Protein AF-A0A743P5Q5-F1 (afdb_monomer_lite)

Radius of gyration: 23.43 Å; chains: 1; bounding box: 54×41×76 Å

Structure (mmCIF, N/CA/C/O backbone):
data_AF-A0A743P5Q5-F1
#
_entry.id   AF-A0A743P5Q5-F1
#
loop_
_atom_site.group_PDB
_atom_site.id
_atom_site.type_symbol
_atom_site.label_atom_id
_atom_site.label_alt_id
_atom_site.label_comp_id
_atom_site.label_asym_id
_atom_site.label_entity_id
_atom_site.label_seq_id
_atom_site.pdbx_PDB_ins_code
_atom_site.Cartn_x
_atom_site.Cartn_y
_atom_site.Cartn_z
_atom_site.occupancy
_atom_site.B_iso_or_equiv
_atom_site.auth_seq_id
_atom_site.auth_comp_id
_atom_site.auth_asym_id
_atom_site.auth_atom_id
_atom_site.pdbx_PDB_model_num
ATOM 1 N N . MET A 1 1 ? 10.545 -23.282 -27.596 1.00 30.06 1 MET A N 1
ATOM 2 C CA . MET A 1 1 ? 11.309 -24.050 -26.597 1.00 30.06 1 MET A CA 1
ATOM 3 C C . MET A 1 1 ? 12.221 -23.048 -25.906 1.00 30.06 1 MET A C 1
ATOM 5 O O . MET A 1 1 ? 13.328 -22.838 -26.368 1.00 30.06 1 MET A O 1
ATOM 9 N N . TYR A 1 2 ? 11.691 -22.335 -24.912 1.00 26.62 2 TYR A N 1
ATOM 10 C CA . TYR A 1 2 ? 12.435 -21.399 -24.064 1.00 26.62 2 TYR A CA 1
ATOM 11 C C . TYR A 1 2 ? 11.843 -21.539 -22.660 1.00 26.62 2 TYR A C 1
ATOM 13 O O . TYR A 1 2 ? 10.935 -20.806 -22.283 1.00 26.62 2 TYR A O 1
ATOM 21 N N . ASP A 1 3 ? 12.279 -22.588 -21.963 1.00 26.97 3 ASP A N 1
ATOM 22 C CA . ASP A 1 3 ? 12.148 -22.698 -20.512 1.00 26.97 3 ASP A CA 1
ATOM 23 C C . ASP A 1 3 ? 13.357 -21.976 -19.917 1.00 26.97 3 ASP A C 1
ATOM 25 O O . ASP A 1 3 ? 14.419 -22.570 -19.733 1.00 26.97 3 ASP A O 1
ATOM 29 N N . THR A 1 4 ? 13.213 -20.678 -19.663 1.00 27.97 4 THR A N 1
ATOM 30 C CA . THR A 1 4 ? 14.167 -19.925 -18.847 1.00 27.97 4 THR A CA 1
ATOM 31 C C . THR A 1 4 ? 13.456 -19.579 -17.549 1.00 27.97 4 THR A C 1
ATOM 33 O O . THR A 1 4 ? 12.673 -18.637 -17.461 1.00 27.97 4 THR A O 1
ATOM 36 N N . VAL A 1 5 ? 13.664 -20.432 -16.549 1.00 28.38 5 VAL A N 1
ATOM 37 C CA . VAL A 1 5 ? 13.204 -20.228 -15.177 1.00 28.38 5 VAL A CA 1
ATOM 38 C C . VAL A 1 5 ? 13.973 -19.032 -14.612 1.00 28.38 5 VAL A C 1
ATOM 40 O O . VAL A 1 5 ? 15.178 -19.134 -14.392 1.00 28.38 5 VAL A O 1
ATOM 43 N N . PHE A 1 6 ? 13.293 -17.905 -14.382 1.00 31.67 6 PHE A N 1
ATOM 44 C CA . PHE A 1 6 ? 13.830 -16.798 -13.586 1.00 31.67 6 PHE A CA 1
ATOM 45 C C . PHE A 1 6 ? 14.047 -17.303 -12.152 1.00 31.67 6 PHE A C 1
ATOM 47 O O . PHE A 1 6 ? 13.116 -17.391 -11.354 1.00 31.67 6 PHE A O 1
ATOM 54 N N . GLN A 1 7 ? 15.277 -17.703 -11.829 1.00 25.22 7 GLN A N 1
ATOM 55 C CA . GLN A 1 7 ? 15.662 -18.038 -10.463 1.00 25.22 7 GLN A CA 1
ATOM 56 C C . GLN A 1 7 ? 15.956 -16.745 -9.700 1.00 25.22 7 GLN A C 1
ATOM 58 O O . GLN A 1 7 ? 17.001 -16.127 -9.894 1.00 25.22 7 GLN A O 1
ATOM 63 N N . PHE A 1 8 ? 15.056 -16.353 -8.797 1.00 28.08 8 PHE A N 1
ATOM 64 C CA . PHE A 1 8 ? 15.369 -15.362 -7.770 1.00 28.08 8 PHE A CA 1
ATOM 65 C C . PHE A 1 8 ? 16.460 -15.932 -6.854 1.00 28.08 8 PHE A C 1
ATOM 67 O O . PHE A 1 8 ? 16.225 -16.873 -6.094 1.00 28.08 8 PHE A O 1
ATOM 74 N N . GLN A 1 9 ? 17.674 -15.384 -6.942 1.00 26.19 9 GLN A N 1
ATOM 75 C CA . GLN A 1 9 ? 18.748 -15.687 -6.001 1.00 26.19 9 GLN A CA 1
ATOM 76 C C . GLN A 1 9 ? 18.433 -15.043 -4.648 1.00 26.19 9 GLN A C 1
ATOM 78 O O . GLN A 1 9 ? 18.808 -13.911 -4.365 1.00 26.19 9 GLN A O 1
ATOM 83 N N . THR A 1 10 ? 17.761 -15.784 -3.774 1.00 33.41 10 THR A N 1
ATOM 84 C CA . THR A 1 10 ? 17.781 -15.503 -2.338 1.00 33.41 10 THR A CA 1
ATOM 85 C C . THR A 1 10 ? 19.126 -15.969 -1.784 1.00 33.41 10 THR A C 1
ATOM 87 O O . THR A 1 10 ? 19.373 -17.175 -1.813 1.00 33.41 10 THR A O 1
ATOM 90 N N . SER A 1 11 ? 19.988 -15.062 -1.299 1.00 28.55 11 SER A N 1
ATOM 91 C CA . SER A 1 11 ? 20.813 -15.224 -0.077 1.00 28.55 11 SER A CA 1
ATOM 92 C C . SER A 1 11 ? 22.052 -14.302 -0.038 1.00 28.55 11 SER A C 1
ATOM 94 O O . SER A 1 11 ? 22.808 -14.227 -1.004 1.00 28.55 11 SER A O 1
ATOM 96 N N . ARG A 1 12 ? 22.318 -13.770 1.171 1.00 29.03 12 ARG A N 1
ATOM 97 C CA . ARG A 1 12 ? 23.641 -13.532 1.806 1.00 29.03 12 ARG A CA 1
ATOM 98 C C . ARG A 1 12 ? 24.165 -12.107 1.996 1.00 29.03 12 ARG A C 1
ATOM 100 O O . ARG A 1 12 ? 25.357 -11.927 1.811 1.00 29.03 12 ARG A O 1
ATOM 107 N N . TYR A 1 13 ? 23.413 -11.150 2.526 1.00 27.00 13 TYR A N 1
ATOM 108 C CA . TYR A 1 13 ? 24.069 -10.046 3.250 1.00 27.00 13 TYR A CA 1
ATOM 109 C C . TYR A 1 13 ? 23.233 -9.668 4.477 1.00 27.00 13 TYR A C 1
ATOM 111 O O . TYR A 1 13 ? 22.015 -9.756 4.416 1.00 27.00 13 TYR A O 1
ATOM 119 N N . PHE A 1 14 ? 23.911 -9.310 5.572 1.00 29.62 14 PHE A N 1
ATOM 120 C CA . PHE A 1 14 ? 23.399 -8.966 6.913 1.00 29.62 14 PHE A CA 1
ATOM 121 C C . PHE A 1 14 ? 23.220 -10.119 7.916 1.00 29.62 14 PHE A C 1
ATOM 123 O O . PHE A 1 14 ? 22.125 -10.562 8.240 1.00 29.62 14 PHE A O 1
ATOM 130 N N . VAL A 1 15 ? 24.345 -10.537 8.503 1.00 32.91 15 VAL A N 1
ATOM 131 C CA . VAL A 1 15 ? 24.391 -10.886 9.931 1.00 32.91 15 VAL A CA 1
ATOM 132 C C . VAL A 1 15 ? 25.293 -9.837 10.575 1.00 32.91 15 VAL A C 1
ATOM 134 O O . VAL A 1 15 ? 26.515 -9.958 10.517 1.00 32.91 15 VAL A O 1
ATOM 137 N N . GLU A 1 16 ? 24.708 -8.766 11.112 1.00 36.56 16 GLU A N 1
ATOM 138 C CA . GLU A 1 16 ? 25.419 -7.925 12.077 1.00 36.56 16 GLU A CA 1
ATOM 139 C C . GLU A 1 16 ? 25.526 -8.705 13.396 1.00 36.56 16 GLU A C 1
ATOM 141 O O . GLU A 1 16 ? 24.548 -9.256 13.900 1.00 36.56 16 GLU A O 1
ATOM 146 N N . ASP A 1 17 ? 26.751 -8.817 13.905 1.00 40.72 17 ASP A N 1
ATOM 147 C CA . ASP A 1 17 ? 27.134 -9.662 15.034 1.00 40.72 17 ASP A CA 1
ATOM 148 C C . ASP A 1 17 ? 26.472 -9.159 16.334 1.00 40.72 17 ASP A C 1
ATOM 150 O O . ASP A 1 17 ? 26.741 -8.051 16.807 1.00 40.72 17 ASP A O 1
ATOM 154 N N . GLU A 1 18 ? 25.609 -9.982 16.945 1.00 42.19 18 GLU A N 1
ATOM 155 C CA . GLU A 1 18 ? 24.838 -9.685 18.170 1.00 42.19 18 GLU A CA 1
ATOM 156 C C . GLU A 1 18 ? 25.709 -9.176 19.342 1.00 42.19 18 GLU A C 1
ATOM 158 O O . GLU A 1 18 ? 25.230 -8.519 20.274 1.00 42.19 18 GLU A O 1
ATOM 163 N N . ARG A 1 19 ? 27.020 -9.435 19.285 1.00 44.72 19 ARG A N 1
ATOM 164 C CA . ARG A 1 19 ? 28.024 -8.965 20.247 1.00 44.72 19 ARG A CA 1
ATOM 165 C C . ARG A 1 19 ? 28.209 -7.447 20.240 1.00 44.72 19 ARG A C 1
ATOM 167 O O . ARG A 1 19 ? 28.509 -6.871 21.289 1.00 44.72 19 ARG A O 1
ATOM 174 N N . GLU A 1 20 ? 28.005 -6.784 19.105 1.00 42.62 20 GLU A N 1
ATOM 175 C CA . GLU A 1 20 ? 28.195 -5.335 18.987 1.00 42.62 20 GLU A CA 1
ATOM 176 C C . GLU A 1 20 ? 27.023 -4.546 19.600 1.00 42.62 20 GLU A C 1
ATOM 178 O O . GLU A 1 20 ? 27.220 -3.517 20.256 1.00 42.62 20 GLU A O 1
ATOM 183 N N . ILE A 1 21 ? 25.806 -5.094 19.508 1.00 51.25 21 ILE A N 1
ATOM 184 C CA . ILE A 1 21 ? 24.589 -4.542 20.127 1.00 51.25 21 ILE A CA 1
ATOM 185 C C . ILE A 1 21 ? 24.666 -4.632 21.660 1.00 51.25 21 ILE A C 1
ATOM 187 O O . ILE A 1 21 ? 24.287 -3.693 22.369 1.00 51.25 21 ILE A O 1
ATOM 191 N N . ALA A 1 22 ? 25.194 -5.740 22.190 1.00 46.88 22 ALA A N 1
ATOM 192 C CA . ALA A 1 22 ? 25.350 -5.938 23.631 1.00 46.88 22 ALA A CA 1
ATOM 193 C C . ALA A 1 22 ? 26.335 -4.935 24.260 1.00 46.88 22 ALA A C 1
ATOM 195 O O . ALA A 1 22 ? 26.102 -4.446 25.368 1.00 46.88 22 ALA A O 1
ATOM 196 N N . ARG A 1 23 ? 27.401 -4.570 23.537 1.00 51.28 23 ARG A N 1
ATOM 197 C CA . ARG A 1 23 ? 28.421 -3.629 24.019 1.00 51.28 23 ARG A CA 1
ATOM 198 C C . ARG A 1 23 ? 27.885 -2.198 24.142 1.00 51.28 23 ARG A C 1
ATOM 200 O O . ARG A 1 23 ? 28.087 -1.566 25.177 1.00 51.28 23 ARG A O 1
ATOM 207 N N . LYS A 1 24 ? 27.114 -1.728 23.152 1.00 51.28 24 LYS A N 1
ATOM 208 C CA . LYS A 1 24 ? 26.482 -0.391 23.168 1.00 51.28 24 LYS A CA 1
ATOM 209 C C . LYS A 1 24 ? 25.443 -0.240 24.288 1.00 51.28 24 LYS A C 1
ATOM 211 O O . LYS A 1 24 ? 25.311 0.835 24.868 1.00 51.28 24 LYS A O 1
ATOM 216 N N . LYS A 1 25 ? 24.738 -1.322 24.650 1.00 49.72 25 LYS A N 1
ATOM 217 C CA . LYS A 1 25 ? 23.809 -1.327 25.798 1.00 49.72 25 LYS A CA 1
ATOM 218 C C . LYS A 1 25 ? 24.519 -1.248 27.152 1.00 49.72 25 LYS A C 1
ATOM 220 O O . LYS A 1 25 ? 23.970 -0.654 28.076 1.00 49.72 25 LYS A O 1
ATOM 225 N N . PHE A 1 26 ? 25.716 -1.822 27.276 1.00 45.62 26 PHE A N 1
ATOM 226 C CA . PHE A 1 26 ? 26.463 -1.823 28.538 1.00 45.62 26 PHE A CA 1
ATOM 227 C C . PHE A 1 26 ? 27.065 -0.447 28.865 1.00 45.62 26 PHE A C 1
ATOM 229 O O . PHE A 1 26 ? 27.056 -0.035 30.022 1.00 45.62 26 PHE A O 1
ATOM 236 N N . GLU A 1 27 ? 27.512 0.299 27.851 1.00 46.78 27 GLU A N 1
ATOM 237 C CA . GLU A 1 27 ? 28.044 1.663 28.017 1.00 46.78 27 GLU A CA 1
ATOM 238 C C . GLU A 1 27 ? 26.955 2.687 28.391 1.00 46.78 27 GLU A C 1
ATOM 240 O O . GLU A 1 27 ? 27.214 3.617 29.152 1.00 46.78 27 GLU A O 1
ATOM 245 N N . ALA A 1 28 ? 25.710 2.488 27.944 1.00 49.34 28 ALA A N 1
ATOM 246 C CA . ALA A 1 28 ? 24.587 3.357 28.308 1.00 49.34 28 ALA A CA 1
ATOM 247 C C . ALA A 1 28 ? 24.133 3.189 29.774 1.00 49.34 28 ALA A C 1
ATOM 249 O O . ALA A 1 28 ? 23.543 4.103 30.352 1.00 49.34 28 ALA A O 1
ATOM 250 N N . ALA A 1 29 ? 24.409 2.036 30.392 1.00 46.69 29 ALA A N 1
ATOM 251 C CA . ALA A 1 29 ? 23.965 1.727 31.749 1.00 46.69 29 ALA A CA 1
ATOM 252 C C . ALA A 1 29 ? 24.863 2.325 32.852 1.00 46.69 29 ALA A C 1
ATOM 254 O O . ALA A 1 29 ? 24.439 2.389 34.005 1.00 46.69 29 ALA A O 1
ATOM 255 N N . SER A 1 30 ? 26.081 2.788 32.539 1.00 43.38 30 SER A N 1
ATOM 256 C CA . SER A 1 30 ? 27.058 3.204 33.559 1.00 43.38 30 SER A CA 1
ATOM 257 C C . SER A 1 30 ? 26.966 4.672 34.008 1.00 43.38 30 SER A C 1
ATOM 259 O O . SER A 1 30 ? 27.799 5.100 34.803 1.00 43.38 30 SER A O 1
ATOM 261 N N . VAL A 1 31 ? 26.003 5.465 33.512 1.00 51.34 31 VAL A N 1
ATOM 262 C CA . VAL A 1 31 ? 26.006 6.943 33.677 1.00 51.34 31 VAL A CA 1
ATOM 263 C C . VAL A 1 31 ? 24.821 7.499 34.504 1.00 51.34 31 VAL A C 1
ATOM 265 O O . VAL A 1 31 ? 24.715 8.702 34.714 1.00 51.34 31 VAL A O 1
ATOM 268 N N . GLY A 1 32 ? 23.941 6.667 35.067 1.00 38.19 32 GLY A N 1
ATOM 269 C CA . GLY A 1 32 ? 22.757 7.148 35.804 1.00 38.19 32 GLY A CA 1
ATOM 270 C C . GLY A 1 32 ? 22.887 7.148 37.334 1.00 38.19 32 GLY A C 1
ATOM 271 O O . GLY A 1 32 ? 22.579 6.142 37.964 1.00 38.19 32 GLY A O 1
ATOM 272 N N . SER A 1 33 ? 23.277 8.273 37.941 1.00 40.25 33 SER A N 1
ATOM 273 C CA . SER A 1 33 ? 23.168 8.529 39.394 1.00 40.25 33 SER A CA 1
ATOM 274 C C . SER A 1 33 ? 21.699 8.711 39.826 1.00 40.25 33 SER A C 1
ATOM 276 O O . SER A 1 33 ? 20.944 9.412 39.153 1.00 40.25 33 SER A O 1
ATOM 278 N N . ALA A 1 34 ? 21.289 8.095 40.941 1.00 41.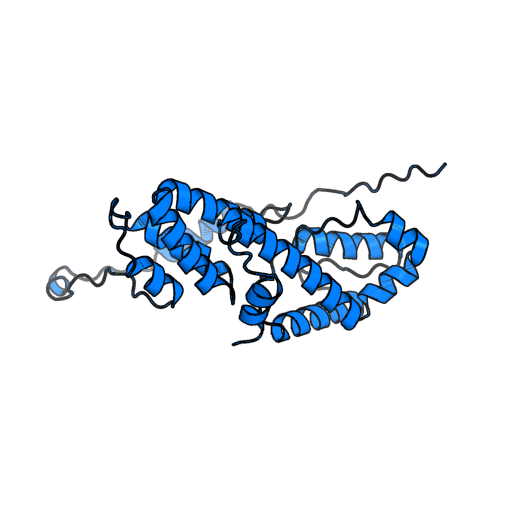72 34 ALA A N 1
ATOM 279 C CA . ALA A 1 34 ? 19.909 8.096 41.447 1.00 41.72 34 ALA A CA 1
ATOM 280 C C . ALA A 1 34 ? 19.587 9.325 42.334 1.00 41.72 34 ALA A C 1
ATOM 282 O O . ALA A 1 34 ? 20.379 9.635 43.228 1.00 41.72 34 ALA A O 1
ATOM 283 N N . PRO A 1 35 ? 18.423 9.993 42.178 1.00 35.28 35 PRO A N 1
ATOM 284 C CA . PRO A 1 35 ? 17.971 11.024 43.109 1.00 35.28 35 PRO A CA 1
ATOM 285 C C . PRO A 1 35 ? 17.157 10.446 44.285 1.00 35.28 35 PRO A C 1
ATOM 287 O O . PRO A 1 35 ? 16.634 9.333 44.237 1.00 35.28 35 PRO A O 1
ATOM 290 N N . SER A 1 36 ? 17.106 11.215 45.377 1.00 33.66 36 SER A N 1
ATOM 291 C CA . SER A 1 36 ? 16.668 10.788 46.712 1.00 33.66 36 SER A CA 1
ATOM 292 C C . SER A 1 36 ? 15.144 10.752 46.925 1.00 33.66 36 SER A C 1
ATOM 294 O O . SER A 1 36 ? 14.374 11.455 46.280 1.00 33.66 36 SER A O 1
ATOM 296 N N . VAL A 1 37 ? 14.736 9.972 47.929 1.00 42.59 37 VAL A N 1
ATOM 297 C CA . VAL A 1 37 ? 13.366 9.566 48.309 1.00 42.59 37 VAL A CA 1
ATOM 298 C C . VAL A 1 37 ? 12.424 10.728 48.710 1.00 42.59 37 VAL A C 1
ATOM 300 O O . VAL A 1 37 ? 11.227 10.516 48.887 1.00 42.59 37 VAL A O 1
ATOM 303 N N . ALA A 1 38 ? 12.913 11.967 48.819 1.00 36.84 38 ALA A N 1
ATOM 304 C CA . ALA A 1 38 ? 12.120 13.120 49.265 1.00 36.84 38 ALA A CA 1
ATOM 305 C C . ALA A 1 38 ? 11.359 13.866 48.143 1.00 36.84 38 ALA A C 1
ATOM 307 O O . ALA A 1 38 ? 10.420 14.600 48.447 1.00 36.84 38 ALA A O 1
ATOM 308 N N . ASP A 1 39 ? 11.684 13.632 46.866 1.00 36.88 39 ASP A N 1
ATOM 309 C CA . ASP A 1 39 ? 10.990 14.253 45.717 1.00 36.88 39 ASP A CA 1
ATOM 310 C C . ASP A 1 39 ? 9.731 13.478 45.267 1.00 36.88 39 ASP A C 1
ATOM 312 O O . ASP A 1 39 ? 8.978 13.912 44.396 1.00 36.88 39 ASP A O 1
ATOM 316 N N . VAL A 1 40 ? 9.447 12.340 45.909 1.00 41.78 40 VAL A N 1
ATOM 317 C CA . VAL A 1 40 ? 8.404 11.370 45.519 1.00 41.78 40 VAL A CA 1
ATOM 318 C C . VAL A 1 40 ? 6.978 11.822 45.897 1.00 41.78 40 VAL A C 1
ATOM 320 O O . VAL A 1 40 ? 5.994 11.219 45.479 1.00 41.78 40 VAL A O 1
ATOM 323 N N . ALA A 1 41 ? 6.815 12.904 46.663 1.00 35.88 41 ALA A N 1
ATOM 324 C CA . ALA A 1 41 ? 5.521 13.255 47.262 1.00 35.88 41 ALA A CA 1
ATOM 325 C C . ALA A 1 41 ? 4.667 14.277 46.4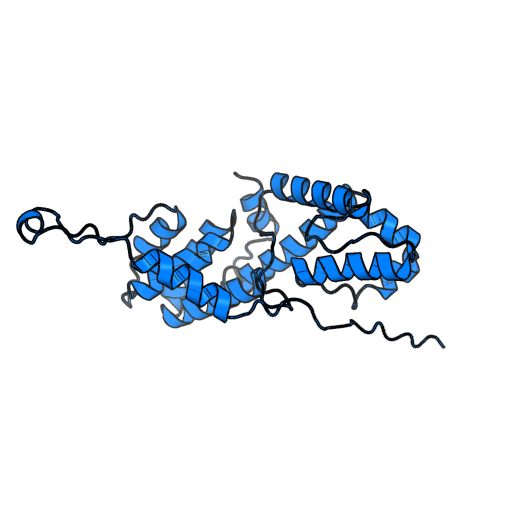79 1.00 35.88 41 ALA A C 1
ATOM 327 O O . ALA A 1 41 ? 3.616 14.687 46.979 1.00 35.88 41 ALA A O 1
ATOM 328 N N . ARG A 1 42 ? 5.066 14.719 45.274 1.00 38.12 42 ARG A N 1
ATOM 329 C CA . ARG A 1 42 ? 4.298 15.742 44.528 1.00 38.12 42 ARG A CA 1
ATOM 330 C C . ARG A 1 42 ? 4.132 15.549 43.024 1.00 38.12 42 ARG A C 1
ATOM 332 O O . ARG A 1 42 ? 3.689 16.477 42.348 1.00 38.12 42 ARG A O 1
ATOM 339 N N . GLU A 1 43 ? 4.346 14.345 42.515 1.00 32.56 43 GLU A N 1
ATOM 340 C CA . GLU A 1 43 ? 3.894 13.986 41.173 1.00 32.56 43 GLU A CA 1
ATOM 341 C C . GLU A 1 43 ? 2.732 13.001 41.265 1.00 32.56 43 GLU A C 1
ATOM 343 O O . GLU A 1 43 ? 2.888 11.808 41.503 1.00 32.56 43 GLU A O 1
ATOM 348 N N . VAL A 1 44 ? 1.524 13.534 41.072 1.00 34.22 44 VAL A N 1
ATOM 349 C CA . VAL A 1 44 ? 0.389 12.750 40.575 1.00 34.22 44 VAL A CA 1
ATOM 350 C C . VAL A 1 44 ? 0.914 11.891 39.416 1.00 34.22 44 VAL A C 1
ATOM 352 O O . VAL A 1 44 ? 1.515 12.480 38.512 1.00 34.22 44 VAL A O 1
ATOM 355 N N . PRO A 1 45 ? 0.724 10.556 39.406 1.00 30.06 45 PRO A N 1
ATOM 356 C CA . PRO A 1 45 ? 1.282 9.707 38.362 1.00 30.06 45 PRO A CA 1
ATOM 357 C C . PRO A 1 45 ? 0.814 10.213 36.998 1.00 30.06 45 PRO A C 1
ATOM 359 O O . PRO A 1 45 ? -0.365 10.125 36.655 1.00 30.06 45 PRO A O 1
ATOM 362 N N . ARG A 1 46 ? 1.735 10.776 36.213 1.00 34.84 46 ARG A N 1
ATOM 363 C CA . ARG A 1 46 ? 1.508 11.153 34.812 1.00 34.84 46 ARG A CA 1
ATOM 364 C C . ARG A 1 46 ? 1.637 9.935 33.890 1.00 34.84 46 ARG A C 1
ATOM 366 O O . ARG A 1 46 ? 1.995 10.089 32.730 1.00 34.84 46 ARG A O 1
ATOM 373 N N . ASP A 1 47 ? 1.278 8.750 34.373 1.00 34.97 47 ASP A N 1
ATOM 374 C CA . ASP A 1 47 ? 1.214 7.514 33.587 1.00 34.97 47 ASP A CA 1
ATOM 375 C C . ASP A 1 47 ? -0.167 7.336 32.946 1.00 34.97 47 ASP A C 1
ATOM 377 O O . ASP A 1 47 ? -0.783 6.272 32.978 1.00 34.97 47 ASP A O 1
ATOM 381 N N . VAL A 1 48 ? -0.672 8.404 32.332 1.00 35.09 48 VAL A N 1
ATOM 382 C CA . VAL A 1 48 ? -1.654 8.262 31.258 1.00 35.09 48 VAL A CA 1
ATOM 383 C C . VAL A 1 48 ? -0.926 8.704 29.997 1.00 35.09 48 VAL A C 1
ATOM 385 O O . VAL A 1 48 ? -0.502 9.865 29.944 1.00 35.09 48 VAL A O 1
ATOM 388 N N . PRO A 1 49 ? -0.741 7.825 28.991 1.00 38.41 49 PRO A N 1
ATOM 389 C CA . PRO A 1 49 ? -0.158 8.234 27.725 1.00 38.41 49 PRO A CA 1
ATOM 390 C C . PRO A 1 49 ? -0.971 9.411 27.217 1.00 38.41 49 PRO A C 1
ATOM 392 O O . PRO A 1 49 ? -2.190 9.325 27.066 1.00 38.41 49 PRO A O 1
ATOM 395 N N . ARG A 1 50 ? -0.315 10.546 27.010 1.00 41.56 50 ARG A N 1
ATOM 396 C CA . ARG A 1 50 ? -0.969 11.688 26.391 1.00 41.56 50 ARG A CA 1
ATOM 397 C C . ARG A 1 50 ? -1.372 11.251 24.976 1.00 41.56 50 ARG A C 1
ATOM 399 O O . ARG A 1 50 ? -0.516 11.003 24.135 1.00 41.56 50 ARG A O 1
ATOM 406 N N . PHE A 1 51 ? -2.674 11.084 24.757 1.00 47.88 51 PHE A N 1
ATOM 407 C CA . PHE A 1 51 ? -3.283 10.671 23.491 1.00 47.88 51 PHE A CA 1
ATOM 408 C C . PHE A 1 51 ? -3.081 11.766 22.438 1.00 47.88 51 PHE A C 1
ATOM 410 O O . PHE A 1 51 ? -3.896 12.682 22.327 1.00 47.88 51 PHE A O 1
ATOM 417 N N . PHE A 1 52 ? -1.958 11.733 21.722 1.00 52.16 52 PHE A N 1
ATOM 418 C CA . PHE A 1 52 ? -1.568 12.828 20.833 1.00 52.16 52 PHE A CA 1
ATOM 419 C C . PHE A 1 52 ? -2.031 12.651 19.383 1.00 52.16 52 PHE A C 1
ATOM 421 O O . PHE A 1 52 ? -2.096 13.645 18.660 1.00 52.16 52 PHE A O 1
ATOM 428 N N . SER A 1 53 ? -2.415 11.445 18.946 1.00 71.69 53 SER A N 1
ATOM 429 C CA . SER A 1 53 ? -2.962 11.249 17.599 1.00 71.69 53 SER A CA 1
ATOM 430 C C . SER A 1 53 ? -4.499 11.300 17.577 1.00 71.69 53 SER A C 1
ATOM 432 O O . SER A 1 53 ? -5.188 10.931 18.532 1.00 71.69 53 SER A O 1
ATOM 434 N N . THR A 1 54 ? -5.071 11.742 16.450 1.00 82.25 54 THR A N 1
ATOM 435 C CA . THR A 1 54 ? -6.533 11.689 16.227 1.00 82.25 54 THR A CA 1
ATOM 436 C C . THR A 1 54 ? -7.057 10.251 16.347 1.00 82.25 54 THR A C 1
ATOM 438 O O . THR A 1 54 ? -8.162 10.033 16.842 1.00 82.25 54 THR A O 1
ATOM 441 N N . VAL A 1 55 ? -6.243 9.274 15.941 1.00 84.12 55 VAL A N 1
ATOM 442 C CA . VAL A 1 55 ? -6.521 7.835 16.025 1.00 84.12 55 VAL A CA 1
ATOM 443 C C . VAL A 1 55 ? -6.621 7.370 17.473 1.00 84.12 55 VAL A C 1
ATOM 445 O O . VAL A 1 55 ? -7.618 6.742 17.833 1.00 84.12 55 VAL A O 1
ATOM 448 N N . ASP A 1 56 ? -5.645 7.736 18.313 1.00 83.62 56 ASP A N 1
ATOM 449 C CA . ASP A 1 56 ? -5.683 7.451 19.750 1.00 83.62 56 ASP A CA 1
ATOM 450 C C . ASP A 1 56 ? -6.980 7.992 20.343 1.00 83.62 56 ASP A C 1
ATOM 452 O O . ASP A 1 56 ? -7.729 7.263 20.986 1.00 83.62 56 ASP A O 1
ATOM 456 N N . ARG A 1 57 ? -7.309 9.258 20.062 1.00 84.38 57 ARG A N 1
ATOM 457 C CA . ARG A 1 57 ? -8.533 9.876 20.579 1.00 84.38 57 ARG A CA 1
ATOM 458 C C . ARG A 1 57 ? -9.785 9.094 20.178 1.00 84.38 57 ARG A C 1
ATOM 460 O O . ARG A 1 57 ? -10.621 8.850 21.043 1.00 84.38 57 ARG A O 1
ATOM 467 N N . ILE A 1 58 ? -9.920 8.685 18.915 1.00 86.50 58 ILE A N 1
ATOM 468 C CA . ILE A 1 58 ? -11.051 7.864 18.440 1.00 86.50 58 ILE A CA 1
ATOM 469 C C . ILE A 1 58 ? -11.151 6.545 19.223 1.00 86.50 58 ILE A C 1
ATOM 471 O O . ILE A 1 58 ? -12.231 6.202 19.698 1.00 86.50 58 ILE A O 1
ATOM 475 N N . ILE A 1 59 ? -10.045 5.817 19.388 1.00 86.06 59 ILE A N 1
ATOM 476 C CA . ILE A 1 59 ? -10.043 4.486 20.022 1.00 86.06 59 ILE A CA 1
ATOM 477 C C . ILE A 1 59 ? -10.227 4.576 21.542 1.00 86.06 59 ILE A C 1
ATOM 479 O O . ILE A 1 59 ? -10.919 3.751 22.138 1.00 86.06 59 ILE A O 1
ATOM 483 N N . TYR A 1 60 ? -9.641 5.583 22.189 1.00 83.31 60 TYR A N 1
ATOM 484 C CA . TYR A 1 60 ? -9.714 5.748 23.640 1.00 83.31 60 TYR A CA 1
ATOM 485 C C . TYR A 1 60 ? -11.037 6.345 24.117 1.00 83.31 60 TYR A C 1
ATOM 487 O O . TYR A 1 60 ? -11.500 5.981 25.197 1.00 83.31 60 TYR A O 1
ATOM 495 N N . THR A 1 61 ? -11.671 7.212 23.321 1.00 83.56 61 THR A N 1
ATOM 496 C CA . THR A 1 61 ? -13.028 7.714 23.618 1.00 83.56 61 THR A CA 1
ATOM 497 C C . THR A 1 61 ? -14.119 6.705 23.278 1.00 83.56 61 THR A C 1
ATOM 499 O O . THR A 1 61 ? -15.268 6.875 23.682 1.00 83.56 61 THR A O 1
ATOM 502 N N . PHE A 1 62 ? -13.778 5.641 22.553 1.00 81.81 62 PHE A N 1
ATOM 503 C CA . PHE A 1 62 ? -14.723 4.599 22.226 1.00 81.81 62 PHE A CA 1
ATOM 504 C C . PHE A 1 62 ? -15.021 3.718 23.451 1.00 81.81 62 PHE A C 1
ATOM 506 O O . PHE A 1 62 ? -14.185 2.939 23.929 1.00 81.81 62 PHE A O 1
ATOM 513 N N . GLU A 1 63 ? -16.256 3.823 23.939 1.00 71.06 63 GLU A N 1
ATOM 514 C CA . GLU A 1 63 ? -16.803 2.969 24.989 1.00 71.06 63 GLU A CA 1
ATOM 515 C C . GLU A 1 63 ? -17.648 1.839 24.376 1.00 71.06 63 GLU A C 1
ATOM 517 O O . GLU A 1 63 ? -18.763 2.070 23.899 1.00 71.06 63 GLU A O 1
ATOM 522 N N . PRO A 1 64 ? -17.138 0.595 24.346 1.00 66.69 64 PRO A N 1
ATOM 523 C CA . PRO A 1 64 ? -17.922 -0.548 23.896 1.00 66.69 64 PRO A CA 1
ATOM 524 C C . PRO A 1 64 ? -19.036 -0.879 24.898 1.00 66.69 64 PRO A C 1
ATOM 526 O O . PRO A 1 64 ? -18.771 -1.198 26.054 1.00 66.69 64 PRO A O 1
ATOM 529 N N . GLU A 1 65 ? -20.282 -0.906 24.419 1.00 61.84 65 GLU A N 1
ATOM 530 C CA . GLU A 1 65 ? -21.499 -1.164 25.213 1.00 61.84 65 GLU A CA 1
ATOM 531 C C . GLU A 1 65 ? -21.488 -2.500 25.983 1.00 61.84 65 GLU A C 1
ATOM 533 O O . GLU A 1 65 ? -22.253 -2.665 26.930 1.00 61.84 65 GLU A O 1
ATOM 538 N N . ARG A 1 66 ? -20.666 -3.483 25.576 1.00 54.19 66 ARG A N 1
ATOM 539 C CA . ARG A 1 66 ? -20.764 -4.868 26.080 1.00 54.19 66 ARG A CA 1
ATOM 540 C C . ARG A 1 66 ? -19.471 -5.510 26.600 1.00 54.19 66 ARG A C 1
ATOM 542 O O . ARG A 1 66 ? -19.576 -6.528 27.278 1.00 54.19 66 ARG A O 1
ATOM 549 N N . LYS A 1 67 ? -18.269 -4.976 26.330 1.00 59.16 67 LYS A N 1
ATOM 550 C CA . LYS A 1 67 ? -16.988 -5.551 26.815 1.00 59.16 67 LYS A CA 1
ATOM 551 C C . LYS A 1 67 ? -15.903 -4.489 26.956 1.00 59.16 67 LYS A C 1
ATOM 553 O O . LYS A 1 67 ? -15.523 -3.892 25.958 1.00 59.16 67 LYS A O 1
ATOM 558 N N . LYS A 1 68 ? -15.373 -4.287 28.168 1.00 63.28 68 LYS A N 1
ATOM 559 C CA . LYS A 1 68 ? -14.283 -3.331 28.417 1.00 63.28 68 LYS A CA 1
ATOM 560 C C . LYS A 1 68 ? -13.001 -3.782 27.713 1.00 63.28 68 LYS A C 1
ATOM 562 O O . LYS A 1 68 ? -12.564 -4.912 27.892 1.00 63.28 68 LYS A O 1
ATOM 567 N N . PHE A 1 69 ? -12.419 -2.871 26.944 1.00 70.00 69 PHE A N 1
ATOM 568 C CA . PHE A 1 69 ? -11.079 -2.994 26.379 1.00 70.00 69 PHE A CA 1
ATOM 569 C C . PHE A 1 69 ? -10.034 -2.996 27.492 1.00 70.00 69 PHE A C 1
ATOM 571 O O . PHE A 1 69 ? -10.116 -2.166 28.403 1.00 70.00 69 PHE A O 1
ATOM 578 N N . THR A 1 70 ? -9.019 -3.848 27.393 1.00 81.31 70 THR A N 1
ATOM 579 C CA . THR A 1 70 ? -7.807 -3.650 28.190 1.00 81.31 70 THR A CA 1
ATOM 580 C C . THR A 1 70 ? -7.016 -2.463 27.640 1.00 81.31 70 THR A C 1
ATOM 582 O O . THR A 1 70 ? -7.098 -2.113 26.461 1.00 81.31 70 THR A O 1
ATOM 585 N N . PHE A 1 71 ? -6.219 -1.826 28.495 1.00 80.19 71 PHE A N 1
ATOM 586 C CA . PHE A 1 71 ? -5.331 -0.745 28.072 1.00 80.19 71 PHE A CA 1
ATOM 587 C C . PHE A 1 71 ? -4.339 -1.202 26.985 1.00 80.19 71 PHE A C 1
ATOM 589 O O . PHE A 1 71 ? -4.116 -0.488 26.012 1.00 80.19 71 PHE A O 1
ATOM 596 N N . GLN A 1 72 ? -3.798 -2.419 27.109 1.00 83.81 72 GLN A N 1
ATOM 597 C CA . GLN A 1 72 ? -2.842 -2.980 26.150 1.00 83.81 72 GLN A CA 1
ATOM 598 C C . GLN A 1 72 ? -3.453 -3.167 24.759 1.00 83.81 72 GLN A C 1
ATOM 600 O O . GLN A 1 72 ? -2.840 -2.772 23.769 1.00 83.81 72 GLN A O 1
ATOM 605 N N . GLU A 1 73 ? -4.676 -3.700 24.677 1.00 85.62 73 GLU A N 1
ATOM 606 C CA . GLU A 1 73 ? -5.383 -3.816 23.399 1.00 85.62 73 GLU A CA 1
ATOM 607 C C . GLU A 1 73 ? -5.593 -2.429 22.766 1.00 85.62 73 GLU A C 1
ATOM 609 O O . GLU A 1 73 ? -5.426 -2.292 21.555 1.00 85.62 73 GLU A O 1
ATOM 614 N N . ARG A 1 74 ? -5.931 -1.386 23.554 1.00 85.25 74 ARG A N 1
ATOM 615 C CA . ARG A 1 74 ? -6.170 -0.024 23.021 1.00 85.25 74 ARG A CA 1
ATOM 616 C C . ARG A 1 74 ? -4.899 0.558 22.430 1.00 85.25 74 ARG A C 1
ATOM 618 O O . ARG A 1 74 ? -4.922 1.040 21.302 1.00 85.25 74 ARG A O 1
ATOM 625 N N . SER A 1 75 ? -3.803 0.482 23.181 1.00 85.25 75 SER A N 1
ATOM 626 C CA . SER A 1 75 ? -2.492 0.958 22.739 1.00 85.25 75 SER A CA 1
ATOM 627 C C . SER A 1 75 ? -2.041 0.253 21.466 1.00 85.25 75 SER A C 1
ATOM 629 O O . SER A 1 75 ? -1.609 0.908 20.521 1.00 85.25 75 SER A O 1
ATOM 631 N N . ARG A 1 76 ? -2.198 -1.076 21.401 1.00 88.38 76 ARG A N 1
ATOM 632 C CA . ARG A 1 76 ? -1.834 -1.848 20.209 1.00 88.38 76 ARG A CA 1
ATOM 633 C C . ARG A 1 76 ? -2.693 -1.471 19.006 1.00 88.38 76 ARG A C 1
ATOM 635 O O . ARG A 1 76 ? -2.161 -1.250 17.925 1.00 88.38 76 ARG A O 1
ATOM 642 N N . ALA A 1 77 ? -4.003 -1.344 19.194 1.00 89.56 77 ALA A N 1
ATOM 643 C CA . ALA A 1 77 ? -4.903 -0.946 18.121 1.00 89.56 77 ALA A CA 1
ATOM 644 C C . ALA A 1 77 ? -4.587 0.451 17.578 1.00 89.56 77 ALA A C 1
ATOM 646 O O . ALA A 1 77 ? -4.581 0.656 16.367 1.00 89.56 77 ALA A O 1
ATOM 647 N N . ALA A 1 78 ? -4.300 1.405 18.462 1.00 88.56 78 ALA A N 1
ATOM 648 C CA . ALA A 1 78 ? -3.986 2.760 18.045 1.00 88.56 78 ALA A CA 1
ATOM 649 C C . ALA A 1 78 ? -2.644 2.854 17.315 1.00 88.56 78 ALA A C 1
ATOM 651 O O . ALA A 1 78 ? -2.557 3.567 16.315 1.00 88.56 78 ALA A O 1
ATOM 652 N N . LEU A 1 79 ? -1.644 2.071 17.736 1.00 88.38 79 LEU A N 1
ATOM 653 C CA . LEU A 1 79 ? -0.379 1.938 17.018 1.00 88.38 79 LEU A CA 1
ATOM 654 C C . LEU A 1 79 ? -0.607 1.432 15.586 1.00 88.38 79 LEU A C 1
ATOM 656 O O . LEU A 1 79 ? -0.225 2.105 14.634 1.00 88.38 79 LEU A O 1
ATOM 660 N N . LEU A 1 80 ? -1.290 0.292 15.434 1.00 89.75 80 LEU A N 1
ATOM 661 C CA . LEU A 1 80 ? -1.531 -0.328 14.126 1.00 89.75 80 LEU A CA 1
ATOM 662 C C . LEU A 1 80 ? -2.376 0.565 13.210 1.00 89.75 80 LEU A C 1
ATOM 664 O O . LEU A 1 80 ? -2.051 0.739 12.039 1.00 89.75 80 LEU A O 1
ATOM 668 N N . ALA A 1 81 ? -3.452 1.159 13.735 1.00 88.31 81 ALA A N 1
ATOM 669 C CA . ALA A 1 81 ? -4.328 2.027 12.954 1.00 88.31 81 ALA A CA 1
ATOM 670 C C . ALA A 1 81 ? -3.619 3.316 12.506 1.00 88.31 81 ALA A C 1
ATOM 672 O O . ALA A 1 81 ? -3.865 3.795 11.399 1.00 88.31 81 ALA A O 1
ATOM 673 N N . SER A 1 82 ? -2.712 3.861 13.323 1.00 87.69 82 SER A N 1
ATOM 674 C CA . SER A 1 82 ? -1.955 5.075 12.982 1.00 87.69 82 SER A CA 1
ATOM 675 C C . SER A 1 82 ? -0.980 4.864 11.825 1.00 87.69 82 SER A C 1
ATOM 677 O O . SER A 1 82 ? -0.709 5.801 11.078 1.00 87.69 82 SER A O 1
ATOM 679 N N . SER A 1 83 ? -0.502 3.636 11.618 1.00 86.06 83 SER A N 1
ATOM 680 C CA . SER A 1 83 ? 0.415 3.311 10.525 1.00 86.06 83 SER A CA 1
ATOM 681 C C . SER A 1 83 ? -0.209 3.425 9.138 1.00 86.06 83 SER A C 1
ATOM 683 O O . SER A 1 83 ? 0.522 3.523 8.164 1.00 86.06 83 SER A O 1
ATOM 685 N N . PHE A 1 84 ? -1.535 3.494 9.010 1.00 84.50 84 PHE A N 1
ATOM 686 C CA . PHE A 1 84 ? -2.220 3.655 7.721 1.00 84.50 84 PHE A CA 1
ATOM 687 C C . PHE A 1 84 ? -2.223 5.097 7.186 1.00 84.50 84 PHE A C 1
ATOM 689 O O . PHE A 1 84 ? -3.067 5.434 6.364 1.00 84.50 84 PHE A O 1
ATOM 696 N N . GLY A 1 85 ? -1.322 5.969 7.650 1.00 84.56 85 GLY A N 1
ATOM 697 C CA . GLY A 1 85 ? -1.125 7.304 7.076 1.00 84.56 85 GLY A CA 1
ATOM 698 C C . GLY A 1 85 ? -2.425 8.111 6.980 1.00 84.56 85 GLY A C 1
ATOM 699 O O . GLY A 1 85 ? -3.134 8.291 7.977 1.00 84.56 85 GLY A O 1
ATOM 700 N N . THR A 1 86 ? -2.775 8.565 5.777 1.00 82.94 86 THR A N 1
ATOM 701 C CA . THR A 1 86 ? -4.012 9.328 5.512 1.00 82.94 86 THR A CA 1
ATOM 702 C C . THR A 1 86 ? -5.288 8.507 5.739 1.00 82.94 86 THR A C 1
ATOM 704 O O . THR A 1 86 ? -6.349 9.063 6.025 1.00 82.94 86 THR A O 1
ATOM 707 N N . PHE A 1 87 ? -5.191 7.178 5.713 1.00 82.00 87 PHE A N 1
ATOM 708 C CA . PHE A 1 87 ? -6.298 6.238 5.902 1.00 82.00 87 PHE A CA 1
ATOM 709 C C . PHE A 1 87 ? -6.493 5.785 7.361 1.00 82.00 87 PHE A C 1
ATOM 711 O O . PHE A 1 87 ? -7.423 5.041 7.683 1.00 82.00 87 PHE A O 1
ATOM 718 N N . SER A 1 88 ? -5.657 6.277 8.274 1.00 86.88 88 SER A N 1
ATOM 719 C CA . SER A 1 88 ? -5.654 5.904 9.693 1.00 86.88 88 SER A CA 1
ATOM 720 C C . SER A 1 88 ? -6.973 6.182 10.429 1.00 86.88 88 SER A C 1
ATOM 722 O O . SER A 1 88 ? -7.444 5.358 11.215 1.00 86.88 88 SER A O 1
ATOM 724 N N . VAL A 1 89 ? -7.633 7.310 10.148 1.00 85.81 89 VAL A N 1
ATOM 725 C CA . VAL A 1 89 ? -8.928 7.674 10.756 1.00 85.81 89 VAL A CA 1
ATOM 726 C C . VAL A 1 89 ? -10.070 6.745 10.304 1.00 85.81 89 VAL A C 1
ATOM 728 O O . VAL A 1 89 ? -10.819 6.265 11.165 1.00 85.81 89 VAL A O 1
ATOM 731 N N . PRO A 1 90 ? -10.247 6.457 8.999 1.00 86.00 90 PRO A N 1
ATOM 732 C CA . PRO A 1 90 ? -11.157 5.410 8.537 1.00 86.00 90 PRO A CA 1
ATOM 733 C C . PRO A 1 90 ? -10.920 4.051 9.206 1.00 86.00 90 PRO A C 1
ATOM 735 O O . PRO A 1 90 ? -11.877 3.452 9.702 1.00 86.00 90 PRO A O 1
ATOM 738 N N . VAL A 1 91 ? -9.661 3.607 9.293 1.00 88.19 91 VAL A N 1
ATOM 739 C CA . VAL A 1 91 ? -9.284 2.334 9.933 1.00 88.19 91 VAL A CA 1
ATOM 740 C C . VAL A 1 91 ? -9.655 2.325 11.416 1.00 88.19 91 VAL A C 1
ATOM 742 O O . VAL A 1 91 ? -10.276 1.370 11.881 1.00 88.19 91 VAL A O 1
ATOM 745 N N . ALA A 1 92 ? -9.375 3.405 12.151 1.00 89.12 92 ALA A N 1
ATOM 746 C CA . ALA A 1 92 ? -9.741 3.534 13.563 1.00 89.12 92 ALA A CA 1
ATOM 747 C C . ALA A 1 92 ? -11.262 3.436 13.784 1.00 89.12 92 ALA A C 1
ATOM 749 O O . ALA A 1 92 ? -11.732 2.739 14.683 1.00 89.12 92 ALA A O 1
ATOM 750 N N . ASN A 1 93 ? -12.056 4.085 12.929 1.00 88.06 93 ASN A N 1
ATOM 751 C CA . ASN A 1 93 ? -13.515 4.000 12.998 1.00 88.06 93 ASN A CA 1
ATOM 752 C C . ASN A 1 93 ? -14.039 2.600 12.648 1.00 88.06 93 ASN A C 1
ATOM 754 O O . ASN A 1 93 ? -14.960 2.104 13.304 1.00 88.06 93 ASN A O 1
ATOM 758 N N . ALA A 1 94 ? -13.469 1.959 11.624 1.00 87.69 94 ALA A N 1
ATOM 759 C CA . ALA A 1 94 ? -13.812 0.593 11.239 1.00 87.69 94 ALA A CA 1
ATOM 760 C C . ALA A 1 94 ? -13.507 -0.391 12.373 1.00 87.69 94 ALA A C 1
ATOM 762 O O . ALA A 1 94 ? -14.359 -1.198 12.744 1.00 87.69 94 ALA A O 1
ATOM 763 N N . PHE A 1 95 ? -12.341 -0.243 12.998 1.00 89.19 95 PHE A N 1
ATOM 764 C CA . PHE A 1 95 ? -11.945 -1.013 14.164 1.00 89.19 95 PHE A CA 1
ATOM 765 C C . PHE A 1 95 ? -12.958 -0.894 15.306 1.00 89.19 95 PHE A C 1
ATOM 767 O O . PHE A 1 95 ? -13.485 -1.904 15.766 1.00 89.19 95 PHE A O 1
ATOM 774 N N . CYS A 1 96 ? -13.320 0.326 15.715 1.00 87.81 96 CYS A N 1
ATOM 775 C CA . CYS A 1 96 ? -14.321 0.542 16.763 1.00 87.81 96 CYS A CA 1
ATOM 776 C C . CYS A 1 96 ? -15.671 -0.128 16.434 1.00 87.81 96 CYS A C 1
ATOM 778 O O . CYS A 1 96 ? -16.322 -0.700 17.312 1.00 87.81 96 CYS A O 1
ATOM 780 N N . ARG A 1 97 ? -16.092 -0.127 15.161 1.00 86.31 97 ARG A N 1
ATOM 781 C CA . ARG A 1 97 ? -17.295 -0.858 14.724 1.00 86.31 97 ARG A CA 1
ATOM 782 C C . ARG A 1 97 ? -17.126 -2.369 14.862 1.00 86.31 97 ARG A C 1
ATOM 784 O O . ARG A 1 97 ? -18.012 -3.009 15.423 1.00 86.31 97 ARG A O 1
ATOM 791 N N . LEU A 1 98 ? -16.002 -2.933 14.418 1.00 86.81 98 LEU A N 1
ATOM 792 C CA . LEU A 1 98 ? -15.705 -4.359 14.595 1.00 86.81 98 LEU A CA 1
ATOM 793 C C . LEU A 1 98 ? -15.747 -4.753 16.073 1.00 86.81 98 LEU A C 1
ATOM 795 O O . LEU A 1 98 ? -16.340 -5.770 16.418 1.00 86.81 98 LEU A O 1
ATOM 799 N N . VAL A 1 99 ? -15.222 -3.917 16.970 1.00 86.69 99 VAL A N 1
ATOM 800 C CA . VAL A 1 99 ? -15.298 -4.169 18.415 1.00 86.69 99 VAL A CA 1
ATOM 801 C C . VAL A 1 99 ? -16.753 -4.279 18.889 1.00 86.69 99 VAL A C 1
ATOM 803 O O . VAL A 1 99 ? -17.052 -5.181 19.676 1.00 86.69 99 VAL A O 1
ATOM 806 N N . LYS A 1 100 ? -17.675 -3.432 18.393 1.00 82.62 100 LYS A N 1
ATOM 807 C CA . LYS A 1 100 ? -19.113 -3.542 18.723 1.00 82.62 100 LYS A CA 1
ATOM 808 C C . LYS A 1 100 ? -19.715 -4.875 18.274 1.00 82.62 100 LYS A C 1
ATOM 810 O O . LYS A 1 100 ? -20.506 -5.452 19.015 1.00 82.62 100 LYS A O 1
ATOM 815 N N . PHE A 1 101 ? -19.366 -5.345 17.076 1.00 79.88 101 PHE A N 1
ATOM 816 C CA . PHE A 1 101 ? -19.997 -6.521 16.466 1.00 79.88 101 PHE A CA 1
ATOM 817 C C . PHE A 1 101 ? -19.358 -7.854 16.877 1.00 79.88 101 PHE A C 1
ATOM 819 O O . PHE A 1 101 ? -20.073 -8.819 17.133 1.00 79.88 101 PHE A O 1
ATOM 826 N N . SER A 1 102 ? -18.027 -7.926 16.949 1.00 83.12 102 SER A N 1
ATOM 827 C CA . SER A 1 102 ? -17.276 -9.173 17.158 1.00 83.12 102 SER A CA 1
ATOM 828 C C . SER A 1 102 ? -16.482 -9.237 18.466 1.00 83.12 102 SER A C 1
ATOM 830 O O . SER A 1 102 ? -15.966 -10.303 18.803 1.00 83.12 102 SER A O 1
ATOM 832 N N . GLY A 1 103 ? -16.392 -8.136 19.219 1.00 84.81 103 GLY A N 1
ATOM 833 C CA . GLY A 1 103 ? -15.559 -8.022 20.423 1.00 84.81 103 GLY A CA 1
ATOM 834 C C . GLY A 1 103 ? -14.106 -7.619 20.134 1.00 84.81 103 GLY A C 1
ATOM 835 O O . GLY A 1 103 ? -13.671 -7.631 18.983 1.00 84.81 103 GLY A O 1
ATOM 836 N N . SER A 1 104 ? -13.362 -7.256 21.1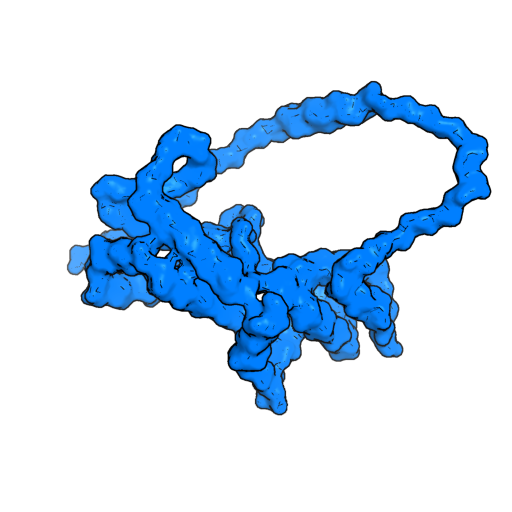91 1.00 86.44 104 SER A N 1
ATOM 837 C CA . SER A 1 104 ? -12.006 -6.680 21.104 1.00 86.44 104 SER A CA 1
ATOM 838 C C . SER A 1 104 ? -10.990 -7.616 20.456 1.00 86.44 104 SER A C 1
ATOM 840 O O . SER A 1 104 ? -10.351 -7.213 19.492 1.00 86.44 104 SER A O 1
ATOM 842 N N . CYS A 1 105 ? -10.894 -8.867 20.919 1.00 87.06 105 CYS A N 1
ATOM 843 C CA . CYS A 1 105 ? -9.887 -9.812 20.428 1.00 87.06 105 CYS A CA 1
ATOM 844 C C . CYS A 1 105 ? -10.009 -10.042 18.916 1.00 87.06 105 CYS A C 1
ATOM 846 O O . CYS A 1 105 ? -9.048 -9.850 18.184 1.00 87.06 105 CYS A O 1
ATOM 848 N N . ARG A 1 106 ? -11.222 -10.336 18.426 1.00 87.69 106 ARG A N 1
ATOM 849 C CA . ARG A 1 106 ? -11.470 -10.549 16.989 1.00 87.69 106 ARG A CA 1
ATOM 850 C C . ARG A 1 106 ? -11.252 -9.289 16.157 1.00 87.69 106 ARG A C 1
ATOM 852 O O . ARG A 1 106 ? -10.783 -9.374 15.029 1.00 87.69 106 ARG A O 1
ATOM 859 N N . ALA A 1 107 ? -11.613 -8.119 16.684 1.00 89.38 107 ALA A N 1
ATOM 860 C CA . ALA A 1 107 ? -11.354 -6.861 15.991 1.00 89.38 107 ALA A CA 1
ATOM 861 C C . ALA A 1 107 ? -9.847 -6.582 15.883 1.00 89.38 107 ALA A C 1
ATOM 863 O O . ALA A 1 107 ? -9.390 -6.094 14.852 1.00 89.38 107 ALA A O 1
ATOM 864 N N . LEU A 1 108 ? -9.081 -6.914 16.928 1.00 91.81 108 LEU A N 1
ATOM 865 C CA . LEU A 1 108 ? -7.629 -6.767 16.954 1.00 91.81 108 LEU A CA 1
ATOM 866 C C . LEU A 1 108 ? -6.949 -7.731 15.981 1.00 91.81 108 LEU A C 1
ATOM 868 O O . LEU A 1 108 ? -6.132 -7.282 15.190 1.00 91.81 108 LEU A O 1
ATOM 872 N N . GLU A 1 109 ? -7.368 -8.997 15.945 1.00 91.88 109 GLU A N 1
ATOM 873 C CA . GLU A 1 109 ? -6.907 -9.977 14.948 1.00 91.88 109 GLU A CA 1
ATOM 874 C C . GLU A 1 109 ? -7.129 -9.475 13.512 1.00 91.88 109 GLU A C 1
ATOM 876 O O . GLU A 1 109 ? -6.253 -9.601 12.660 1.00 91.88 109 GLU A O 1
ATOM 881 N N . ARG A 1 110 ? -8.285 -8.857 13.233 1.00 91.62 110 ARG A N 1
ATOM 882 C CA . ARG A 1 110 ? -8.579 -8.275 11.913 1.00 91.62 110 ARG A CA 1
ATOM 883 C C . ARG A 1 110 ? -7.697 -7.076 11.590 1.00 91.62 110 ARG A C 1
ATOM 885 O O . ARG A 1 110 ? -7.235 -6.960 10.459 1.00 91.62 110 ARG A O 1
ATOM 892 N N . LEU A 1 111 ? -7.449 -6.203 12.562 1.00 92.56 111 LEU A N 1
ATOM 893 C CA . LEU A 1 111 ? -6.558 -5.059 12.383 1.00 92.56 111 LEU A CA 1
ATOM 894 C C . LEU A 1 111 ? -5.106 -5.498 12.166 1.00 92.56 111 LEU A C 1
ATOM 896 O O . LEU A 1 111 ? -4.427 -4.944 11.309 1.00 92.56 111 LEU A O 1
ATOM 900 N N . GLU A 1 112 ? -4.648 -6.515 12.893 1.00 92.75 112 GLU A N 1
ATOM 901 C CA . GLU A 1 112 ? -3.332 -7.127 12.700 1.00 92.75 112 GLU A CA 1
ATOM 902 C C . GLU A 1 112 ? -3.218 -7.770 11.321 1.00 92.75 112 GLU A C 1
ATOM 904 O O . GLU A 1 112 ? -2.245 -7.524 10.621 1.00 92.75 112 GLU A O 1
ATOM 909 N N . GLN A 1 113 ? -4.239 -8.508 10.879 1.00 91.50 113 GLN A N 1
ATOM 910 C CA . GLN A 1 113 ? -4.277 -9.080 9.534 1.00 91.50 113 GLN A CA 1
ATOM 911 C C . GLN A 1 113 ? -4.215 -7.997 8.448 1.00 91.50 113 GLN A C 1
ATOM 913 O O . GLN A 1 113 ? -3.476 -8.142 7.476 1.00 91.50 113 GLN A O 1
ATOM 918 N N . ALA A 1 114 ? -4.974 -6.910 8.611 1.00 91.25 114 ALA A N 1
ATOM 919 C CA . ALA A 1 114 ? -4.965 -5.785 7.683 1.00 91.25 114 ALA A CA 1
ATOM 920 C C . ALA A 1 114 ? -3.595 -5.095 7.652 1.00 91.25 114 ALA A C 1
ATOM 922 O O . ALA A 1 114 ? -3.092 -4.776 6.579 1.00 91.25 114 ALA A O 1
ATOM 923 N N . PHE A 1 115 ? -2.977 -4.901 8.819 1.00 89.38 115 PHE A N 1
ATOM 924 C CA . PHE A 1 115 ? -1.640 -4.330 8.941 1.00 89.38 115 PHE A CA 1
ATOM 925 C C . PHE A 1 115 ? -0.587 -5.227 8.282 1.00 89.38 115 PHE A C 1
ATOM 927 O O . PHE A 1 115 ? 0.210 -4.751 7.480 1.00 89.38 115 PHE A O 1
ATOM 934 N N . SER A 1 116 ? -0.610 -6.529 8.567 1.00 86.94 116 SER A N 1
ATOM 935 C CA . SER A 1 116 ? 0.285 -7.505 7.952 1.00 86.94 116 SER A CA 1
ATOM 936 C C . SER A 1 116 ? 0.156 -7.495 6.435 1.00 86.94 116 SER A C 1
ATOM 938 O O . SER A 1 116 ? 1.156 -7.367 5.747 1.00 86.94 116 SER A O 1
ATOM 940 N N . TYR A 1 117 ? -1.063 -7.526 5.902 1.00 86.69 117 TYR A N 1
ATOM 941 C CA . TYR A 1 117 ? -1.276 -7.452 4.459 1.00 86.69 117 TYR A CA 1
ATOM 942 C C . TYR A 1 117 ? -0.772 -6.130 3.847 1.00 86.69 117 TYR A C 1
ATOM 944 O O . TYR A 1 117 ? -0.165 -6.119 2.779 1.00 86.69 117 TYR A O 1
ATOM 952 N N . ALA A 1 118 ? -1.012 -5.006 4.522 1.00 84.12 118 ALA A N 1
ATOM 953 C CA . ALA A 1 118 ? -0.638 -3.683 4.035 1.00 84.12 118 ALA A CA 1
ATOM 954 C C . ALA A 1 118 ? 0.874 -3.415 4.075 1.00 84.12 118 ALA A C 1
ATOM 956 O O . ALA A 1 118 ? 1.382 -2.683 3.221 1.00 84.12 118 ALA A O 1
ATOM 957 N N . PHE A 1 119 ? 1.581 -3.961 5.066 1.00 82.00 119 PHE A N 1
ATOM 958 C CA . PHE A 1 119 ? 2.948 -3.549 5.380 1.00 82.00 119 PHE A CA 1
ATOM 959 C C . PHE A 1 119 ? 3.969 -4.678 5.395 1.00 82.00 119 PHE A C 1
ATOM 961 O O . PHE A 1 119 ? 5.145 -4.361 5.289 1.00 82.00 119 PHE A O 1
ATOM 968 N N . GLN A 1 120 ? 3.601 -5.956 5.507 1.00 75.44 120 GLN A N 1
ATOM 969 C CA . GLN A 1 120 ? 4.604 -7.022 5.447 1.00 75.44 120 GLN A CA 1
ATOM 970 C C . GLN A 1 120 ? 5.077 -7.222 4.013 1.00 75.44 120 GLN A C 1
ATOM 972 O O . GLN A 1 120 ? 4.293 -7.433 3.088 1.00 75.44 120 GLN A O 1
ATOM 977 N N . THR A 1 121 ? 6.389 -7.150 3.851 1.00 68.31 121 THR A N 1
ATOM 978 C CA . THR A 1 121 ? 7.094 -7.488 2.621 1.00 68.31 121 THR A CA 1
ATOM 979 C C . THR A 1 121 ? 7.544 -8.946 2.683 1.00 68.31 121 THR A C 1
ATOM 981 O O . THR A 1 121 ? 7.611 -9.513 3.779 1.00 68.31 121 THR A O 1
ATOM 984 N N . PRO A 1 122 ? 7.853 -9.578 1.536 1.00 62.91 122 PRO A N 1
ATOM 985 C CA . PRO A 1 122 ? 8.342 -10.959 1.502 1.00 62.91 122 PRO A CA 1
ATOM 986 C C . PRO A 1 122 ? 9.570 -11.195 2.396 1.00 62.91 122 PRO A C 1
ATOM 988 O O . PRO A 1 122 ? 9.714 -12.276 2.960 1.00 62.91 122 PRO A O 1
ATOM 991 N N . ASP A 1 123 ? 10.396 -10.162 2.574 1.00 62.50 123 ASP A N 1
ATOM 992 C CA . ASP A 1 123 ? 11.623 -10.200 3.376 1.00 62.50 123 ASP A CA 1
ATOM 993 C C . ASP A 1 123 ? 11.381 -9.941 4.877 1.00 62.50 123 ASP A C 1
ATOM 995 O O . ASP A 1 123 ? 12.294 -10.050 5.686 1.00 62.50 123 ASP A O 1
ATOM 999 N N . GLY A 1 124 ? 10.147 -9.615 5.281 1.00 56.44 124 GLY A N 1
ATOM 1000 C CA . GLY A 1 124 ? 9.777 -9.380 6.681 1.00 56.44 124 GLY A CA 1
ATOM 1001 C C . GLY A 1 124 ? 10.158 -8.004 7.245 1.00 56.44 124 GLY A C 1
ATOM 1002 O O . GLY A 1 124 ? 9.629 -7.633 8.293 1.00 56.44 124 GLY A O 1
ATOM 1003 N N . ASP A 1 125 ? 10.976 -7.221 6.537 1.00 55.31 125 ASP A N 1
ATOM 1004 C CA . ASP A 1 125 ? 11.480 -5.906 6.980 1.00 55.31 125 ASP A CA 1
ATOM 1005 C C . ASP A 1 125 ? 10.451 -4.762 6.913 1.00 55.31 125 ASP A C 1
ATOM 1007 O O . ASP A 1 125 ? 10.706 -3.639 7.350 1.00 55.31 125 ASP A O 1
ATOM 1011 N N . GLY A 1 126 ? 9.242 -5.053 6.436 1.00 54.38 126 GLY A N 1
ATOM 1012 C CA . GLY A 1 126 ? 8.183 -4.066 6.286 1.00 54.38 126 GLY A CA 1
ATOM 1013 C C . GLY A 1 126 ? 8.360 -3.212 5.026 1.00 54.38 126 GLY A C 1
ATOM 1014 O O . GLY A 1 126 ? 9.462 -2.987 4.535 1.00 54.38 126 GLY A O 1
ATOM 1015 N N . ALA A 1 127 ? 7.249 -2.749 4.457 1.00 56.44 127 ALA A N 1
ATOM 1016 C CA . ALA A 1 127 ? 7.255 -1.887 3.282 1.00 56.44 127 ALA A CA 1
ATOM 1017 C C . ALA A 1 127 ? 7.921 -0.554 3.643 1.00 56.44 127 ALA A C 1
ATOM 1019 O O . ALA A 1 127 ? 7.404 0.184 4.484 1.00 56.44 127 ALA A O 1
ATOM 1020 N N . GLY A 1 128 ? 9.046 -0.234 2.995 1.00 58.78 128 GLY A N 1
ATOM 1021 C CA . GLY A 1 128 ? 9.797 0.998 3.257 1.00 58.78 128 GLY A CA 1
ATOM 1022 C C . GLY A 1 128 ? 8.980 2.269 3.001 1.00 58.78 128 GLY A C 1
ATOM 1023 O O . GLY A 1 128 ? 9.227 3.299 3.626 1.00 58.78 128 GLY A O 1
ATOM 1024 N N . PHE A 1 129 ? 7.958 2.191 2.136 1.00 72.25 129 PHE A N 1
ATOM 1025 C CA . PHE A 1 129 ? 7.037 3.291 1.871 1.00 72.25 129 PHE A CA 1
ATOM 1026 C C . PHE A 1 129 ? 5.571 2.919 2.122 1.00 72.25 129 PHE A C 1
ATOM 1028 O O . PHE A 1 129 ? 5.044 1.919 1.628 1.00 72.25 129 PHE A O 1
ATOM 1035 N N . ASN A 1 130 ? 4.874 3.798 2.841 1.00 80.19 130 ASN A N 1
ATOM 1036 C CA . ASN A 1 130 ? 3.454 3.667 3.123 1.00 80.19 130 ASN A CA 1
ATOM 1037 C C . ASN A 1 130 ? 2.601 4.175 1.951 1.00 80.19 130 ASN A C 1
ATOM 1039 O O . ASN A 1 130 ? 2.454 5.379 1.759 1.00 80.19 130 ASN A O 1
ATOM 1043 N N . LEU A 1 131 ? 1.985 3.257 1.201 1.00 84.81 131 LEU A N 1
ATOM 1044 C CA . LEU A 1 131 ? 1.095 3.606 0.087 1.00 84.81 131 LEU A CA 1
ATOM 1045 C C . LEU A 1 131 ? -0.233 4.251 0.524 1.00 84.81 131 LEU A C 1
ATOM 1047 O O . LEU A 1 131 ? -0.949 4.776 -0.324 1.00 84.81 131 LEU A O 1
ATOM 1051 N N . PHE A 1 132 ? -0.573 4.265 1.814 1.00 84.75 132 PHE A N 1
ATOM 1052 C CA . PHE A 1 132 ? -1.731 4.994 2.341 1.00 84.75 132 PHE A CA 1
ATOM 1053 C C . PHE A 1 132 ? -1.379 6.483 2.536 1.00 84.75 132 PHE A C 1
ATOM 1055 O O . PHE A 1 132 ? -1.374 7.014 3.649 1.00 84.75 132 PHE A O 1
ATOM 1062 N N . CYS A 1 133 ? -1.035 7.137 1.427 1.00 81.94 133 CYS A N 1
ATOM 1063 C CA . CYS A 1 133 ? -0.502 8.495 1.344 1.00 81.94 133 CYS A CA 1
ATOM 1064 C C . CYS A 1 133 ? -1.346 9.388 0.418 1.00 81.94 133 CYS A C 1
ATOM 1066 O O . CYS A 1 133 ? -2.203 8.896 -0.326 1.00 81.94 133 CYS A O 1
ATOM 1068 N N . THR A 1 134 ? -1.121 10.705 0.465 1.00 83.12 134 THR A N 1
ATOM 1069 C CA . THR A 1 134 ? -1.783 11.657 -0.446 1.00 83.12 134 THR A CA 1
ATOM 1070 C C . THR A 1 134 ? -1.317 11.466 -1.892 1.00 83.12 134 THR A C 1
ATOM 1072 O O . THR A 1 134 ? -0.280 10.859 -2.165 1.00 83.12 134 THR A O 1
ATOM 1075 N N . ASP A 1 135 ? -2.073 12.007 -2.849 1.00 85.88 135 ASP A N 1
ATOM 1076 C CA . ASP A 1 135 ? -1.691 11.961 -4.267 1.00 85.88 135 ASP A CA 1
ATOM 1077 C C . ASP A 1 135 ? -0.382 12.710 -4.559 1.00 85.88 135 ASP A C 1
ATOM 1079 O O . ASP A 1 135 ? 0.370 12.303 -5.448 1.00 85.88 135 ASP A O 1
ATOM 1083 N N . ASP A 1 136 ? -0.080 13.756 -3.787 1.00 86.62 136 ASP A N 1
ATOM 1084 C CA . ASP A 1 136 ? 1.179 14.494 -3.887 1.00 86.62 136 ASP A CA 1
ATOM 1085 C C . ASP A 1 136 ? 2.360 13.654 -3.392 1.00 86.62 136 ASP A C 1
ATOM 1087 O O . ASP A 1 136 ? 3.357 13.528 -4.099 1.00 86.62 136 ASP A O 1
ATOM 1091 N N . GLN A 1 137 ? 2.214 12.969 -2.253 1.00 86.00 137 GLN A N 1
ATOM 1092 C CA . GLN A 1 137 ? 3.229 12.033 -1.752 1.00 86.00 137 GLN A CA 1
ATOM 1093 C C . GLN A 1 137 ? 3.457 10.867 -2.724 1.00 86.00 137 GLN A C 1
ATOM 1095 O O . GLN A 1 137 ? 4.586 10.425 -2.931 1.00 86.00 137 GLN A O 1
ATOM 1100 N N . LEU A 1 138 ? 2.392 10.374 -3.366 1.00 87.19 138 LEU A N 1
ATOM 1101 C CA . LEU A 1 138 ? 2.496 9.341 -4.397 1.00 87.19 138 LEU A CA 1
ATOM 1102 C C . LEU A 1 138 ? 3.235 9.849 -5.646 1.00 87.19 138 LEU A C 1
ATOM 1104 O O . LEU A 1 138 ? 3.960 9.094 -6.295 1.00 87.19 138 LEU A O 1
ATOM 1108 N N . LYS A 1 139 ? 3.041 11.124 -6.003 1.00 89.88 139 LYS A N 1
ATOM 1109 C CA . LYS A 1 139 ? 3.739 11.778 -7.115 1.00 89.88 139 LYS A CA 1
ATOM 1110 C C . LYS A 1 139 ? 5.227 11.960 -6.808 1.00 89.88 139 LYS A C 1
ATOM 1112 O O . LYS A 1 139 ? 6.040 11.677 -7.683 1.00 89.88 139 LYS A O 1
ATOM 1117 N N . GLU A 1 140 ? 5.570 12.389 -5.596 1.00 90.19 140 GLU A N 1
ATOM 1118 C CA . GLU A 1 140 ? 6.958 12.501 -5.130 1.00 90.19 140 GLU A CA 1
ATOM 1119 C C . GLU A 1 140 ? 7.663 11.143 -5.179 1.00 90.19 140 GLU A C 1
ATOM 1121 O O . GLU A 1 140 ? 8.702 11.025 -5.823 1.00 90.19 140 GLU A O 1
ATOM 1126 N N . LEU A 1 141 ? 7.034 10.092 -4.640 1.00 89.25 141 LEU A N 1
ATOM 1127 C CA . LEU A 1 141 ? 7.561 8.727 -4.702 1.00 89.25 141 LEU A CA 1
ATOM 1128 C C . LEU A 1 141 ? 7.812 8.260 -6.143 1.00 89.25 141 LEU A C 1
ATOM 1130 O O . LEU A 1 141 ? 8.830 7.633 -6.429 1.00 89.25 141 LEU A O 1
ATOM 1134 N N . ALA A 1 142 ? 6.882 8.544 -7.059 1.00 91.12 142 ALA A N 1
ATOM 1135 C CA . ALA A 1 142 ? 7.043 8.174 -8.461 1.00 91.12 142 ALA A CA 1
ATOM 1136 C C . ALA A 1 142 ? 8.232 8.899 -9.112 1.00 91.12 142 ALA A C 1
ATOM 1138 O O . ALA A 1 142 ? 8.969 8.280 -9.877 1.00 91.12 142 ALA A O 1
ATOM 1139 N N . SER A 1 143 ? 8.421 10.186 -8.809 1.00 90.38 143 SER A N 1
ATOM 1140 C CA . SER A 1 143 ? 9.546 10.979 -9.316 1.00 90.38 143 SER A CA 1
ATOM 1141 C C . SER A 1 143 ? 10.878 10.493 -8.737 1.00 90.38 143 SER A C 1
ATOM 1143 O O . SER A 1 143 ? 11.835 10.284 -9.481 1.00 90.38 143 SER A O 1
ATOM 1145 N N . ASP A 1 144 ? 10.918 10.205 -7.433 1.00 88.25 144 ASP A N 1
ATOM 1146 C CA . ASP A 1 144 ? 12.092 9.644 -6.762 1.00 88.25 144 ASP A CA 1
ATOM 1147 C C . ASP A 1 144 ? 12.483 8.280 -7.340 1.00 88.25 144 ASP A C 1
ATOM 1149 O O . ASP A 1 144 ? 13.655 8.055 -7.630 1.00 88.25 144 ASP A O 1
ATOM 1153 N N . PHE A 1 145 ? 11.511 7.396 -7.579 1.00 89.56 145 PHE A N 1
ATOM 1154 C CA . PHE A 1 145 ? 11.762 6.111 -8.228 1.00 89.56 145 PHE A CA 1
ATOM 1155 C C . PHE A 1 145 ? 12.293 6.280 -9.655 1.00 89.56 145 PHE A C 1
ATOM 1157 O O . PHE A 1 145 ? 13.269 5.634 -10.024 1.00 89.56 145 PHE A O 1
ATOM 1164 N N . VAL A 1 146 ? 11.680 7.149 -10.468 1.00 90.69 146 VAL A N 1
ATOM 1165 C CA . VAL A 1 146 ? 12.150 7.396 -11.841 1.00 90.69 146 VAL A CA 1
ATOM 1166 C C . VAL A 1 146 ? 13.572 7.935 -11.825 1.00 90.69 146 VAL A C 1
ATOM 1168 O O . VAL A 1 146 ? 14.395 7.493 -12.624 1.00 90.69 146 VAL A O 1
ATOM 1171 N N . ARG A 1 147 ? 13.894 8.845 -10.901 1.00 87.12 147 ARG A N 1
ATOM 1172 C CA . ARG A 1 147 ? 15.264 9.322 -10.704 1.00 87.12 147 ARG A CA 1
ATOM 1173 C C . ARG A 1 147 ? 16.191 8.158 -10.364 1.00 87.12 147 ARG A C 1
ATOM 1175 O O . ARG A 1 147 ? 17.202 8.004 -11.037 1.00 87.12 147 ARG A O 1
ATOM 1182 N N . ASP A 1 148 ? 15.840 7.316 -9.399 1.00 83.94 148 ASP A N 1
ATOM 1183 C CA . ASP A 1 148 ? 16.669 6.182 -8.968 1.00 83.94 148 ASP A CA 1
ATOM 1184 C C . ASP A 1 148 ? 16.851 5.122 -10.078 1.00 83.94 148 ASP A C 1
ATOM 1186 O O . ASP A 1 148 ? 17.901 4.489 -10.166 1.00 83.94 148 ASP A O 1
ATOM 1190 N N . VAL A 1 149 ? 15.861 4.947 -10.960 1.00 86.31 149 VAL A N 1
ATOM 1191 C CA . VAL A 1 149 ? 15.945 4.038 -12.113 1.00 86.31 149 VAL A CA 1
ATOM 1192 C C . VAL A 1 149 ? 16.711 4.653 -13.276 1.00 86.31 149 VAL A C 1
ATOM 1194 O O . VAL A 1 149 ? 17.344 3.911 -14.008 1.00 86.31 149 VAL A O 1
ATOM 1197 N N . THR A 1 150 ? 16.688 5.970 -13.477 1.00 83.75 150 THR A N 1
ATOM 1198 C CA . THR A 1 150 ? 17.309 6.616 -14.654 1.00 83.75 150 THR A CA 1
ATOM 1199 C C . THR A 1 150 ? 18.685 7.218 -14.385 1.00 83.75 150 THR A C 1
ATOM 1201 O O . THR A 1 150 ? 19.452 7.433 -15.323 1.00 83.75 150 THR A O 1
ATOM 1204 N N . THR A 1 151 ? 19.020 7.497 -13.124 1.00 76.62 151 THR A N 1
ATOM 1205 C CA . THR A 1 151 ? 20.313 8.070 -12.738 1.00 76.62 151 THR A CA 1
ATOM 1206 C C . THR A 1 151 ? 21.226 6.997 -12.167 1.00 76.62 151 THR A C 1
ATOM 1208 O O . THR A 1 151 ? 20.861 6.287 -11.234 1.00 76.62 151 THR A O 1
ATOM 1211 N N . VAL A 1 152 ? 22.431 6.876 -12.734 1.00 60.53 152 VAL A N 1
ATOM 1212 C CA . VAL A 1 152 ? 23.472 5.963 -12.245 1.00 60.53 152 VAL A CA 1
ATOM 1213 C C . VAL A 1 152 ? 23.753 6.298 -10.783 1.00 60.53 152 VAL A C 1
ATOM 1215 O O . VAL A 1 152 ? 24.319 7.352 -10.483 1.00 60.53 152 VAL A O 1
ATOM 1218 N N . SER A 1 153 ? 23.327 5.426 -9.868 1.00 53.72 153 SER A N 1
ATOM 1219 C CA . SER A 1 153 ? 23.601 5.612 -8.447 1.00 53.72 153 SER A CA 1
ATOM 1220 C C . SER A 1 153 ? 25.112 5.533 -8.234 1.00 53.72 153 SER A C 1
ATOM 1222 O O . SER A 1 153 ? 25.758 4.538 -8.562 1.00 53.72 153 SER A O 1
ATOM 1224 N N . VAL A 1 154 ? 25.683 6.618 -7.718 1.00 46.09 154 VAL A N 1
ATOM 1225 C CA . VAL A 1 154 ? 27.105 6.718 -7.385 1.00 46.09 154 VAL A CA 1
ATOM 1226 C C . VAL A 1 154 ? 27.409 5.718 -6.267 1.00 46.09 154 VAL A C 1
ATOM 1228 O O . VAL A 1 154 ? 26.657 5.618 -5.296 1.00 46.09 154 VAL A O 1
ATOM 1231 N N . ALA A 1 155 ? 28.502 4.966 -6.411 1.00 4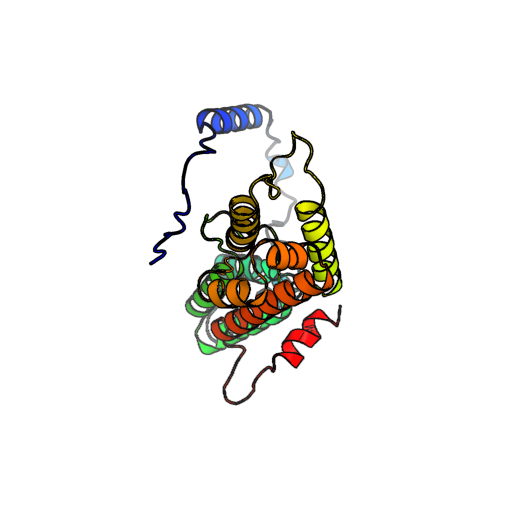0.19 155 ALA A N 1
ATOM 1232 C CA . ALA A 1 155 ? 28.969 4.012 -5.409 1.00 40.19 155 ALA A CA 1
ATOM 1233 C C . ALA A 1 155 ? 29.065 4.672 -4.017 1.00 40.19 155 ALA A C 1
ATOM 1235 O O . ALA A 1 155 ? 29.734 5.695 -3.869 1.00 40.19 155 ALA A O 1
ATOM 1236 N N . GLY A 1 156 ? 28.404 4.088 -3.008 1.00 45.03 156 GLY A N 1
ATOM 1237 C CA . GLY A 1 156 ? 28.466 4.547 -1.610 1.00 45.03 156 GLY A CA 1
ATOM 1238 C C . GLY A 1 156 ? 27.126 4.788 -0.903 1.00 45.03 156 GLY A C 1
ATOM 1239 O O . GLY A 1 156 ? 27.133 5.200 0.252 1.00 45.03 156 GLY A O 1
ATOM 1240 N N . LEU A 1 157 ? 25.989 4.543 -1.559 1.00 46.56 157 LEU A N 1
ATOM 1241 C CA . LEU A 1 157 ? 24.667 4.512 -0.923 1.00 46.56 157 LEU A CA 1
ATOM 1242 C C . LEU A 1 157 ? 24.213 3.056 -0.765 1.00 46.56 157 LEU A C 1
ATOM 1244 O O . LEU A 1 157 ? 24.290 2.301 -1.730 1.00 46.56 157 LEU A O 1
ATOM 1248 N N . ASP A 1 158 ? 23.684 2.692 0.407 1.00 49.84 158 ASP A N 1
ATOM 1249 C CA . ASP A 1 158 ? 23.114 1.369 0.750 1.00 49.84 158 ASP A CA 1
ATOM 1250 C C . ASP A 1 158 ? 21.846 0.998 -0.060 1.00 49.84 158 ASP A C 1
ATOM 1252 O O . ASP A 1 158 ? 21.009 0.208 0.375 1.00 49.84 158 ASP A O 1
ATOM 1256 N N . LYS A 1 159 ? 21.654 1.588 -1.245 1.00 53.81 159 LYS A N 1
ATOM 1257 C CA . LYS A 1 159 ? 20.567 1.245 -2.159 1.00 53.81 159 LYS A CA 1
ATOM 1258 C C . LYS A 1 159 ? 21.063 0.188 -3.151 1.00 53.81 159 LYS A C 1
ATOM 1260 O O . LYS A 1 159 ? 22.105 0.405 -3.775 1.00 53.81 159 LYS A O 1
ATOM 1265 N N . PRO A 1 160 ? 20.333 -0.926 -3.352 1.00 56.59 160 PRO A N 1
ATOM 1266 C CA . PRO A 1 160 ? 20.662 -1.863 -4.418 1.00 56.59 160 PRO A CA 1
ATOM 1267 C C . PRO A 1 160 ? 20.648 -1.118 -5.755 1.00 56.59 160 PRO A C 1
ATOM 1269 O O . PRO A 1 160 ? 19.713 -0.372 -6.053 1.00 56.59 160 PRO A O 1
ATOM 1272 N N . LEU A 1 161 ? 21.710 -1.295 -6.541 1.00 66.69 161 LEU A N 1
ATOM 1273 C CA . LEU A 1 161 ? 21.826 -0.699 -7.867 1.00 66.69 161 LEU A CA 1
ATOM 1274 C C . LEU A 1 161 ? 20.698 -1.247 -8.747 1.00 66.69 161 LEU A C 1
ATOM 1276 O O . LEU A 1 161 ? 20.707 -2.418 -9.117 1.00 66.69 161 LEU A O 1
ATOM 1280 N N . LEU A 1 162 ? 19.714 -0.402 -9.062 1.00 79.00 162 LEU A N 1
ATOM 1281 C CA . LEU A 1 162 ? 18.643 -0.775 -9.987 1.00 79.00 162 LEU A CA 1
ATOM 1282 C C . LEU A 1 162 ? 19.206 -0.952 -11.397 1.00 79.00 162 LEU A C 1
ATOM 1284 O O . LEU A 1 162 ? 18.863 -1.913 -12.073 1.00 79.00 162 LEU A O 1
ATOM 1288 N N . ILE A 1 163 ? 20.109 -0.062 -11.801 1.00 83.81 163 ILE A N 1
ATOM 1289 C CA . ILE A 1 163 ? 20.686 -0.008 -13.145 1.00 83.81 163 ILE A CA 1
ATOM 1290 C C . ILE A 1 163 ? 21.738 -1.107 -13.331 1.00 83.81 163 ILE A C 1
ATOM 1292 O O . ILE A 1 163 ? 22.612 -1.293 -12.483 1.00 83.81 163 ILE A O 1
ATOM 1296 N N . SER A 1 164 ? 21.666 -1.795 -14.469 1.00 83.94 164 SER A N 1
ATOM 1297 C CA . SER A 1 164 ? 22.661 -2.758 -14.943 1.00 83.94 164 SER A CA 1
ATOM 1298 C C . SER A 1 164 ? 22.914 -2.548 -16.438 1.00 83.94 164 SER A C 1
ATOM 1300 O O . SER A 1 164 ? 22.019 -2.091 -17.148 1.00 83.94 164 SER A O 1
ATOM 1302 N N . ASP A 1 165 ? 24.119 -2.888 -16.906 1.00 84.88 165 ASP A N 1
ATOM 1303 C CA . ASP A 1 165 ? 24.464 -2.887 -18.337 1.00 84.88 165 ASP A CA 1
ATOM 1304 C C . ASP A 1 165 ? 23.757 -4.022 -19.102 1.00 84.88 165 ASP A C 1
ATOM 1306 O O . ASP A 1 165 ? 23.596 -3.948 -20.319 1.00 84.88 165 ASP A O 1
ATOM 1310 N N . ASP A 1 166 ? 23.332 -5.073 -18.393 1.00 89.69 166 ASP A N 1
ATOM 1311 C CA . ASP A 1 166 ? 22.489 -6.141 -18.925 1.00 89.69 166 ASP A CA 1
ATOM 1312 C C . ASP A 1 166 ? 21.010 -5.775 -18.732 1.00 89.69 166 ASP A C 1
ATOM 1314 O O . ASP A 1 166 ? 20.532 -5.647 -17.603 1.00 89.69 166 ASP A O 1
ATOM 1318 N N . GLU A 1 167 ? 20.280 -5.605 -19.836 1.00 88.31 167 GLU A N 1
ATOM 1319 C CA . GLU A 1 167 ? 18.869 -5.207 -19.831 1.00 88.31 167 GLU A CA 1
ATOM 1320 C C . GLU A 1 167 ? 17.967 -6.231 -19.122 1.00 88.31 167 GLU A C 1
ATOM 1322 O O . GLU A 1 167 ? 16.995 -5.839 -18.469 1.00 88.31 167 GLU A O 1
ATOM 1327 N N . GLU A 1 168 ? 18.288 -7.529 -19.192 1.00 90.12 168 GLU A N 1
ATOM 1328 C CA . GLU A 1 168 ? 17.516 -8.566 -18.498 1.00 90.12 168 GLU A CA 1
ATOM 1329 C C . GLU A 1 168 ? 17.698 -8.447 -16.982 1.00 90.12 168 GLU A C 1
ATOM 1331 O O . GLU A 1 168 ? 16.720 -8.442 -16.227 1.00 90.12 168 GLU A O 1
ATOM 1336 N N . GLN A 1 169 ? 18.946 -8.273 -16.538 1.00 90.12 169 GLN A N 1
ATOM 1337 C CA . GLN A 1 169 ? 19.278 -8.066 -15.131 1.00 90.12 169 GLN A CA 1
ATOM 1338 C C . GLN A 1 169 ? 18.732 -6.733 -14.606 1.00 90.12 169 GLN A C 1
ATOM 1340 O O . GLN A 1 169 ? 18.244 -6.668 -13.478 1.00 90.12 169 GLN A O 1
ATOM 1345 N N . TYR A 1 170 ? 18.773 -5.673 -15.413 1.00 89.44 170 TYR A N 1
ATOM 1346 C CA . TYR A 1 170 ? 18.210 -4.371 -15.065 1.00 89.44 170 TYR A CA 1
ATOM 1347 C C . TYR A 1 170 ? 16.699 -4.483 -14.849 1.00 89.44 170 TYR A C 1
ATOM 1349 O O . TYR A 1 170 ? 16.180 -4.072 -13.806 1.00 89.44 170 TYR A O 1
ATOM 1357 N N . LEU A 1 171 ? 15.982 -5.114 -15.782 1.00 91.62 171 LEU A N 1
ATOM 1358 C CA . LEU A 1 171 ? 14.555 -5.350 -15.605 1.00 91.62 171 LEU A CA 1
ATOM 1359 C C . LEU A 1 171 ? 14.297 -6.209 -14.361 1.00 91.62 171 LEU A C 1
ATOM 1361 O O . LEU A 1 171 ? 13.456 -5.837 -13.545 1.00 91.62 171 LEU A O 1
ATOM 1365 N N . ALA A 1 172 ? 15.050 -7.292 -14.153 1.00 91.00 172 ALA A N 1
ATOM 1366 C CA . ALA A 1 172 ? 14.920 -8.130 -12.963 1.00 91.00 172 ALA A CA 1
ATOM 1367 C C . ALA A 1 172 ? 15.100 -7.331 -11.660 1.00 91.00 172 ALA A C 1
ATOM 1369 O O . ALA A 1 172 ? 14.277 -7.461 -10.753 1.00 91.00 172 ALA A O 1
ATOM 1370 N N . ASN A 1 173 ? 16.105 -6.452 -11.583 1.00 89.56 173 ASN A N 1
ATOM 1371 C CA . ASN A 1 173 ? 16.348 -5.590 -10.423 1.00 89.56 173 ASN A CA 1
ATOM 1372 C C . ASN A 1 173 ? 15.168 -4.648 -10.154 1.00 89.56 173 ASN A C 1
ATOM 1374 O O . ASN A 1 173 ? 14.738 -4.501 -9.009 1.00 89.56 173 ASN A O 1
ATOM 1378 N N . VAL A 1 174 ? 14.615 -4.032 -11.204 1.00 90.31 174 VAL A N 1
ATOM 1379 C CA . VAL A 1 174 ? 13.457 -3.134 -11.090 1.00 90.31 174 VAL A CA 1
ATOM 1380 C C . VAL A 1 174 ? 12.220 -3.885 -10.599 1.00 90.31 174 VAL A C 1
ATOM 1382 O O . VAL A 1 174 ? 11.551 -3.434 -9.667 1.00 90.31 174 VAL A O 1
ATOM 1385 N N . LEU A 1 175 ? 11.913 -5.044 -11.187 1.00 91.69 175 LEU A N 1
ATOM 1386 C CA . LEU A 1 175 ? 10.759 -5.849 -10.777 1.00 91.69 175 LEU A CA 1
ATOM 1387 C C . LEU A 1 175 ? 10.931 -6.380 -9.347 1.00 91.69 175 LEU A C 1
ATOM 1389 O O . LEU A 1 175 ? 9.982 -6.352 -8.562 1.00 91.69 175 LEU A O 1
ATOM 1393 N N . TYR A 1 176 ? 12.146 -6.801 -8.988 1.00 86.88 176 TYR A N 1
ATOM 1394 C CA . TYR A 1 176 ? 12.483 -7.234 -7.636 1.00 86.88 176 TYR A CA 1
ATOM 1395 C C . TYR A 1 176 ? 12.311 -6.105 -6.621 1.00 86.88 176 TYR A C 1
ATOM 1397 O O . TYR A 1 176 ? 11.717 -6.319 -5.569 1.00 86.88 176 TYR A O 1
ATOM 1405 N N . TRP A 1 177 ? 12.725 -4.880 -6.954 1.00 86.19 177 TRP A N 1
ATOM 1406 C CA . TRP A 1 177 ? 12.522 -3.722 -6.087 1.00 86.19 177 TRP A CA 1
ATOM 1407 C C . TRP A 1 177 ? 11.039 -3.485 -5.777 1.00 86.19 177 TRP A C 1
ATOM 1409 O O . TRP A 1 177 ? 10.684 -3.290 -4.616 1.00 86.19 177 TRP A O 1
ATOM 1419 N N . PHE A 1 178 ? 10.145 -3.581 -6.767 1.00 87.44 178 PHE A N 1
ATOM 1420 C CA . PHE A 1 178 ? 8.698 -3.484 -6.524 1.00 87.44 178 PHE A CA 1
ATOM 1421 C C . PHE A 1 178 ? 8.167 -4.619 -5.642 1.00 87.44 178 PHE A C 1
ATOM 1423 O O . PHE A 1 178 ? 7.279 -4.390 -4.817 1.00 87.44 178 PHE A O 1
ATOM 1430 N N . ASN A 1 179 ? 8.704 -5.830 -5.788 1.00 85.81 179 ASN A N 1
ATOM 1431 C CA . ASN A 1 179 ? 8.347 -6.948 -4.926 1.00 85.81 179 ASN A CA 1
ATOM 1432 C C . ASN A 1 179 ? 8.817 -6.719 -3.477 1.00 85.81 179 ASN A C 1
ATOM 1434 O O . ASN A 1 179 ? 8.033 -6.876 -2.546 1.00 85.81 179 ASN A O 1
ATOM 1438 N N . CYS A 1 180 ? 10.050 -6.258 -3.271 1.00 81.00 180 CYS A N 1
ATOM 1439 C CA . CYS A 1 180 ? 10.572 -5.957 -1.938 1.00 81.00 180 CYS A CA 1
ATOM 1440 C C . CYS A 1 180 ? 9.864 -4.768 -1.287 1.00 81.00 180 CYS A C 1
ATOM 1442 O O . CYS A 1 180 ? 9.559 -4.823 -0.105 1.00 81.00 180 CYS A O 1
ATOM 1444 N N . GLN A 1 181 ? 9.575 -3.696 -2.030 1.00 81.44 181 GLN A N 1
ATOM 1445 C CA . GLN A 1 181 ? 8.957 -2.495 -1.457 1.00 81.44 181 GLN A CA 1
ATOM 1446 C C . GLN A 1 181 ? 7.445 -2.631 -1.282 1.00 81.44 181 GLN A C 1
ATOM 1448 O O . GLN A 1 181 ? 6.882 -2.126 -0.310 1.00 81.44 181 GLN A O 1
ATOM 1453 N N . PHE A 1 182 ? 6.772 -3.305 -2.217 1.00 84.19 182 PHE A N 1
ATOM 1454 C CA . PHE A 1 182 ? 5.312 -3.311 -2.299 1.00 84.19 182 PHE A CA 1
ATOM 1455 C C . PHE A 1 182 ? 4.688 -4.706 -2.380 1.00 84.19 182 PHE A C 1
ATOM 1457 O O . PHE A 1 182 ? 3.473 -4.796 -2.580 1.00 84.19 182 PHE A O 1
ATOM 1464 N N . ALA A 1 183 ? 5.457 -5.784 -2.209 1.00 83.06 183 ALA A N 1
ATOM 1465 C CA . ALA A 1 183 ? 4.976 -7.161 -2.378 1.00 83.06 183 ALA A CA 1
ATOM 1466 C C . ALA A 1 183 ? 4.239 -7.370 -3.718 1.00 83.06 183 ALA A C 1
ATOM 1468 O O . ALA A 1 183 ? 3.333 -8.196 -3.824 1.00 83.06 183 ALA A O 1
ATOM 1469 N N . TYR A 1 184 ? 4.577 -6.566 -4.733 1.00 87.69 184 TYR A N 1
ATOM 1470 C CA . TYR A 1 184 ? 3.893 -6.585 -6.016 1.00 87.69 184 TYR A CA 1
ATOM 1471 C C . TYR A 1 184 ? 4.587 -7.570 -6.955 1.00 87.69 184 TYR A C 1
ATOM 1473 O O . TYR A 1 184 ? 5.700 -7.320 -7.422 1.00 87.69 184 TYR A O 1
ATOM 1481 N N . ASN A 1 185 ? 3.912 -8.687 -7.236 1.00 88.00 185 ASN A N 1
ATOM 1482 C CA . ASN A 1 185 ? 4.433 -9.729 -8.111 1.00 88.00 185 ASN A CA 1
ATOM 1483 C C . ASN A 1 185 ? 4.054 -9.464 -9.577 1.00 88.00 185 ASN A C 1
ATOM 1485 O O . ASN A 1 185 ? 2.885 -9.545 -9.958 1.00 88.00 185 ASN A O 1
ATOM 1489 N N . PHE A 1 186 ? 5.057 -9.198 -10.414 1.00 89.94 186 PHE A N 1
ATOM 1490 C CA . PHE A 1 186 ? 4.874 -9.036 -11.857 1.00 89.94 186 PHE A CA 1
ATOM 1491 C C . PHE A 1 186 ? 4.745 -10.356 -12.620 1.00 89.94 186 PHE A C 1
ATOM 1493 O O . PHE A 1 186 ? 4.242 -10.336 -13.739 1.00 89.94 186 PHE A O 1
ATOM 1500 N N . GLU A 1 187 ? 5.165 -11.488 -12.055 1.00 89.38 187 GLU A N 1
ATOM 1501 C CA . GLU A 1 187 ? 5.200 -12.795 -12.726 1.00 89.38 187 GLU A CA 1
ATOM 1502 C C . GLU A 1 187 ? 3.892 -13.161 -13.460 1.00 89.38 187 GLU A C 1
ATOM 1504 O O . GLU A 1 187 ? 3.972 -13.534 -14.634 1.00 89.38 187 GLU A O 1
ATOM 1509 N N . PRO A 1 188 ? 2.681 -12.964 -12.887 1.00 90.44 188 PRO A N 1
ATOM 1510 C CA . PRO A 1 188 ? 1.432 -13.331 -13.562 1.00 90.44 188 PRO A CA 1
ATOM 1511 C C . PRO A 1 188 ? 1.152 -12.529 -14.841 1.00 90.44 188 PRO A C 1
ATOM 1513 O O . PRO A 1 188 ? 0.409 -12.980 -15.713 1.00 90.44 188 PRO A O 1
ATOM 1516 N N . VAL A 1 189 ? 1.718 -11.324 -14.949 1.00 89.44 189 VAL A N 1
ATOM 1517 C CA . VAL A 1 189 ? 1.477 -10.379 -16.050 1.00 89.44 189 VAL A CA 1
ATOM 1518 C C . VAL A 1 189 ? 2.716 -10.143 -16.912 1.00 89.44 189 VAL A C 1
ATOM 1520 O O . VAL A 1 189 ? 2.603 -9.547 -17.983 1.00 89.44 189 VAL A O 1
ATOM 1523 N N . LEU A 1 190 ? 3.886 -10.632 -16.491 1.00 90.31 190 LEU A N 1
ATOM 1524 C CA . LEU A 1 190 ? 5.179 -10.334 -17.103 1.00 90.31 190 LEU A CA 1
ATOM 1525 C C . LEU A 1 190 ? 5.199 -10.703 -18.584 1.00 90.31 190 LEU A C 1
ATOM 1527 O O . LEU A 1 190 ? 5.584 -9.883 -19.413 1.00 90.31 190 LEU A O 1
ATOM 1531 N N . LYS A 1 191 ? 4.686 -11.888 -18.930 1.00 91.25 191 LYS A N 1
ATOM 1532 C CA . LYS A 1 191 ? 4.595 -12.336 -20.324 1.00 91.25 191 LYS A CA 1
ATOM 1533 C C . LYS A 1 191 ? 3.823 -11.347 -21.201 1.00 91.25 191 LYS A C 1
ATOM 1535 O O . LYS A 1 191 ? 4.278 -11.013 -22.283 1.00 91.25 191 LYS A O 1
ATOM 1540 N N . GLN A 1 192 ? 2.692 -10.830 -20.720 1.00 92.69 192 GLN A N 1
ATOM 1541 C CA . GLN A 1 192 ? 1.878 -9.879 -21.484 1.00 92.69 192 GLN A CA 1
ATOM 1542 C C . GLN A 1 192 ? 2.599 -8.541 -21.691 1.00 92.69 192 GLN A C 1
ATOM 1544 O O . GLN A 1 192 ? 2.448 -7.916 -22.741 1.00 92.69 192 GLN A O 1
ATOM 1549 N N . TYR A 1 193 ? 3.370 -8.091 -20.697 1.00 91.25 193 TYR A N 1
ATOM 1550 C CA . TYR A 1 193 ? 4.185 -6.883 -20.822 1.00 91.25 193 TYR A CA 1
ATOM 1551 C C . TYR A 1 193 ? 5.336 -7.083 -21.808 1.00 91.25 193 TYR A C 1
ATOM 1553 O O . TYR A 1 193 ? 5.526 -6.228 -22.670 1.00 91.25 193 TYR A O 1
ATOM 1561 N N . LEU A 1 194 ? 6.043 -8.213 -21.731 1.00 92.56 194 LEU A N 1
ATOM 1562 C CA . LEU A 1 194 ? 7.157 -8.528 -22.626 1.00 92.56 194 LEU A CA 1
ATOM 1563 C C . LEU A 1 194 ? 6.695 -8.757 -24.071 1.00 92.56 194 LEU A C 1
ATOM 1565 O O . LEU A 1 194 ? 7.316 -8.225 -24.985 1.00 92.56 194 LEU A O 1
ATOM 1569 N N . ASP A 1 195 ? 5.562 -9.434 -24.280 1.00 93.31 195 ASP A N 1
ATOM 1570 C CA . ASP A 1 195 ? 4.956 -9.614 -25.609 1.00 93.31 195 ASP A CA 1
ATOM 1571 C C . ASP A 1 195 ? 4.566 -8.266 -26.249 1.00 93.31 195 ASP A C 1
ATOM 1573 O O . ASP A 1 195 ? 4.540 -8.128 -27.472 1.00 93.31 195 ASP A O 1
ATOM 1577 N N . ARG A 1 196 ? 4.229 -7.263 -25.426 1.00 94.50 196 ARG A N 1
ATOM 1578 C CA . ARG A 1 196 ? 3.765 -5.950 -25.889 1.00 94.50 196 ARG A CA 1
ATOM 1579 C C . ARG A 1 196 ? 4.886 -4.937 -26.089 1.00 94.50 196 ARG A C 1
ATOM 1581 O O . ARG A 1 196 ? 4.762 -4.091 -26.975 1.00 94.50 196 ARG A O 1
ATOM 1588 N N . TYR A 1 197 ? 5.883 -4.942 -25.213 1.00 91.88 197 TYR A N 1
ATOM 1589 C CA . TYR A 1 197 ? 6.848 -3.855 -25.107 1.00 91.88 197 TYR A CA 1
ATOM 1590 C C . TYR A 1 197 ? 8.289 -4.266 -25.326 1.00 91.88 197 TYR A C 1
ATOM 1592 O O . TYR A 1 197 ? 9.065 -3.340 -25.446 1.00 91.88 197 TYR A O 1
ATOM 1600 N N . ASP A 1 198 ? 8.631 -5.559 -25.358 1.00 92.88 198 ASP A N 1
ATOM 1601 C CA . ASP A 1 198 ? 10.004 -6.049 -25.172 1.00 92.88 198 ASP A CA 1
ATOM 1602 C C . ASP A 1 198 ? 10.674 -5.533 -23.875 1.00 92.88 198 ASP A C 1
ATOM 1604 O O . ASP A 1 198 ? 10.058 -4.835 -23.062 1.00 92.88 198 ASP A O 1
ATOM 1608 N N . ILE A 1 199 ? 11.903 -5.973 -23.599 1.00 92.81 199 ILE A N 1
ATOM 1609 C CA . ILE A 1 199 ? 12.631 -5.613 -22.372 1.00 92.81 199 ILE A CA 1
ATOM 1610 C C . ILE A 1 199 ? 12.993 -4.116 -22.354 1.00 92.81 199 ILE A C 1
ATOM 1612 O O . ILE A 1 199 ? 12.560 -3.430 -21.418 1.00 92.81 199 ILE A O 1
ATOM 1616 N N . PRO A 1 200 ? 13.713 -3.567 -23.354 1.00 92.44 200 PRO A N 1
ATOM 1617 C CA . PRO A 1 200 ? 14.048 -2.144 -23.375 1.00 92.44 200 PRO A CA 1
ATOM 1618 C C . PRO A 1 200 ? 12.810 -1.240 -23.394 1.00 92.44 200 PRO A C 1
ATOM 1620 O O . PRO A 1 200 ? 12.769 -0.223 -22.691 1.00 92.44 200 PRO A O 1
ATOM 1623 N N . GLY A 1 201 ? 11.755 -1.609 -24.124 1.00 93.00 201 GLY A N 1
ATOM 1624 C CA . GLY A 1 201 ? 10.510 -0.854 -24.117 1.00 93.00 201 GLY A CA 1
ATOM 1625 C C . GLY A 1 201 ? 9.786 -0.924 -22.773 1.00 93.00 201 GLY A C 1
ATOM 1626 O O . GLY A 1 201 ? 9.199 0.082 -22.364 1.00 93.00 201 GLY A O 1
ATOM 1627 N N . PHE A 1 202 ? 9.857 -2.041 -22.037 1.00 93.69 202 PHE A N 1
ATOM 1628 C CA . PHE A 1 202 ? 9.302 -2.123 -20.683 1.00 93.69 202 PHE A CA 1
ATOM 1629 C C . PHE A 1 202 ? 10.119 -1.301 -19.674 1.00 93.69 202 PHE A C 1
ATOM 1631 O O . PHE A 1 202 ? 9.533 -0.551 -18.889 1.00 93.69 202 PHE A O 1
ATOM 1638 N N . LEU A 1 203 ? 11.452 -1.330 -19.754 1.00 93.19 203 LEU A N 1
ATOM 1639 C CA . LEU A 1 203 ? 12.338 -0.468 -18.959 1.00 93.19 203 LEU A CA 1
ATOM 1640 C C . LEU A 1 203 ? 12.059 1.021 -19.198 1.00 93.19 203 LEU A C 1
ATOM 1642 O O . LEU A 1 203 ? 11.916 1.788 -18.242 1.00 93.19 203 LEU A O 1
ATOM 1646 N N . ALA A 1 204 ? 11.845 1.431 -20.451 1.00 92.19 204 ALA A N 1
ATOM 1647 C CA . ALA A 1 204 ? 11.480 2.809 -20.786 1.00 92.19 204 ALA A CA 1
ATOM 1648 C C . ALA A 1 204 ? 10.173 3.272 -20.107 1.00 92.19 204 ALA A C 1
ATOM 1650 O O . ALA A 1 204 ? 9.986 4.466 -19.854 1.00 92.19 204 ALA A O 1
ATOM 1651 N N . ARG A 1 205 ? 9.260 2.350 -19.760 1.00 94.38 205 ARG A N 1
ATOM 1652 C CA . ARG A 1 205 ? 8.053 2.676 -18.979 1.00 94.38 205 ARG A CA 1
ATOM 1653 C C . ARG A 1 205 ? 8.395 3.040 -17.540 1.00 94.38 205 ARG A C 1
ATOM 1655 O O . ARG A 1 205 ? 7.780 3.961 -17.006 1.00 94.38 205 ARG A O 1
ATOM 1662 N N . PHE A 1 206 ? 9.368 2.369 -16.929 1.00 92.81 206 PHE A N 1
ATOM 1663 C CA . PHE A 1 206 ? 9.834 2.688 -15.577 1.00 92.81 206 PHE A CA 1
ATOM 1664 C C . PHE A 1 206 ? 10.610 4.009 -15.509 1.00 92.81 206 PHE A C 1
ATOM 1666 O O . PHE A 1 206 ? 10.647 4.616 -14.448 1.00 92.81 206 PHE A O 1
ATOM 1673 N N . GLY A 1 207 ? 11.112 4.517 -16.640 1.00 90.50 207 GLY A N 1
ATOM 1674 C CA . GLY A 1 207 ? 11.616 5.890 -16.772 1.00 90.50 207 GLY A CA 1
ATOM 1675 C C . GLY A 1 207 ? 10.531 6.967 -16.947 1.00 90.50 207 GLY A C 1
ATOM 1676 O O . GLY A 1 207 ? 10.848 8.148 -17.064 1.00 90.50 207 GLY A O 1
ATOM 1677 N N . ASN A 1 208 ? 9.245 6.599 -16.995 1.00 93.56 208 ASN A N 1
ATOM 1678 C CA . ASN A 1 208 ? 8.137 7.534 -17.196 1.00 93.56 208 ASN A CA 1
ATOM 1679 C C . ASN A 1 208 ? 7.326 7.728 -15.905 1.00 93.56 208 ASN A C 1
ATOM 1681 O O . ASN A 1 208 ? 6.549 6.859 -15.506 1.00 93.56 208 ASN A O 1
ATOM 1685 N N . GLU A 1 209 ? 7.410 8.919 -15.307 1.00 93.88 209 GLU A N 1
ATOM 1686 C CA . GLU A 1 209 ? 6.708 9.251 -14.055 1.00 93.88 209 GLU A CA 1
ATOM 1687 C C . GLU A 1 209 ? 5.191 9.042 -14.129 1.00 93.88 209 GLU A C 1
ATOM 1689 O O . GLU A 1 209 ? 4.562 8.593 -13.170 1.00 93.88 209 GLU A O 1
ATOM 1694 N N . THR A 1 210 ? 4.570 9.330 -15.277 1.00 94.31 210 THR A N 1
ATOM 1695 C CA . THR A 1 210 ? 3.122 9.142 -15.437 1.00 94.31 210 THR A CA 1
ATOM 1696 C C . THR A 1 210 ? 2.751 7.665 -15.399 1.00 94.31 210 THR A C 1
ATOM 1698 O O . THR A 1 210 ? 1.714 7.314 -14.833 1.00 94.31 210 THR A O 1
ATOM 1701 N N . TYR A 1 211 ? 3.579 6.802 -15.987 1.00 94.62 211 TYR A N 1
ATOM 1702 C CA . TYR A 1 211 ? 3.380 5.359 -15.925 1.00 94.62 211 TYR A CA 1
ATOM 1703 C C . TYR A 1 211 ? 3.578 4.834 -14.503 1.00 94.62 211 TYR A C 1
ATOM 1705 O O . TYR A 1 211 ? 2.674 4.189 -13.971 1.00 94.62 211 TYR A O 1
ATOM 1713 N N . VAL A 1 212 ? 4.705 5.172 -13.871 1.00 94.44 212 VAL A N 1
ATOM 1714 C CA . VAL A 1 212 ? 5.041 4.729 -12.510 1.00 94.44 212 VAL A CA 1
ATOM 1715 C C . VAL A 1 212 ? 3.969 5.167 -11.516 1.00 94.44 212 VAL A C 1
ATOM 1717 O O . VAL A 1 212 ? 3.464 4.345 -10.758 1.00 94.44 212 VAL A O 1
ATOM 1720 N N . ARG A 1 213 ? 3.517 6.423 -11.578 1.00 93.94 213 ARG A N 1
ATOM 1721 C CA . ARG A 1 213 ? 2.434 6.915 -10.715 1.00 93.94 213 ARG A CA 1
ATOM 1722 C C . ARG A 1 213 ? 1.131 6.141 -10.914 1.00 93.94 213 ARG A C 1
ATOM 1724 O O . ARG A 1 213 ? 0.441 5.853 -9.941 1.00 93.94 213 ARG A O 1
ATOM 1731 N N . ARG A 1 214 ? 0.767 5.797 -12.157 1.00 93.31 214 ARG A N 1
ATOM 1732 C CA . ARG A 1 214 ? -0.436 4.987 -12.434 1.00 93.31 214 ARG A CA 1
ATOM 1733 C C . ARG A 1 214 ? -0.308 3.578 -11.866 1.00 93.31 214 ARG A C 1
ATOM 1735 O O . ARG A 1 214 ? -1.277 3.084 -11.300 1.00 93.31 214 ARG A O 1
ATOM 1742 N N . LEU A 1 215 ? 0.867 2.966 -11.996 1.00 93.25 215 LEU A N 1
ATOM 1743 C CA . LEU A 1 215 ? 1.158 1.657 -11.421 1.00 93.25 215 LEU A CA 1
ATOM 1744 C C . LEU A 1 215 ? 1.072 1.699 -9.890 1.00 93.25 215 LEU A C 1
ATOM 1746 O O . LEU A 1 215 ? 0.298 0.946 -9.309 1.00 93.25 215 LEU A O 1
ATOM 1750 N N . LEU A 1 216 ? 1.779 2.627 -9.240 1.00 91.88 216 LEU A N 1
ATOM 1751 C CA . LEU A 1 216 ? 1.727 2.808 -7.785 1.00 91.88 216 LEU A CA 1
ATOM 1752 C C . LEU A 1 216 ? 0.301 3.085 -7.297 1.00 91.88 216 LEU A C 1
ATOM 1754 O O . LEU A 1 216 ? -0.114 2.557 -6.270 1.00 91.88 216 LEU A O 1
ATOM 1758 N N . ASN A 1 217 ? -0.485 3.855 -8.055 1.00 90.88 217 ASN A N 1
ATOM 1759 C CA . ASN A 1 217 ? -1.886 4.092 -7.730 1.00 90.88 217 ASN A CA 1
ATOM 1760 C C . ASN A 1 217 ? -2.750 2.826 -7.848 1.00 90.88 217 ASN A C 1
ATOM 1762 O O . ASN A 1 217 ? -3.664 2.641 -7.046 1.00 90.88 217 ASN A O 1
ATOM 1766 N N . ALA A 1 218 ? -2.480 1.956 -8.825 1.00 90.00 218 ALA A N 1
ATOM 1767 C CA . ALA A 1 218 ? -3.168 0.673 -8.954 1.00 90.00 218 ALA A CA 1
ATOM 1768 C C . ALA A 1 218 ? -2.851 -0.242 -7.760 1.00 90.00 218 ALA A C 1
ATOM 1770 O O . ALA A 1 218 ? -3.777 -0.745 -7.128 1.00 90.00 218 ALA A O 1
ATOM 1771 N N . ILE A 1 219 ? -1.571 -0.345 -7.380 1.00 89.81 219 ILE A N 1
ATOM 1772 C CA . ILE A 1 219 ? -1.117 -1.106 -6.203 1.00 89.81 219 ILE A CA 1
ATOM 1773 C C . ILE A 1 219 ? -1.746 -0.542 -4.921 1.00 89.81 219 ILE A C 1
ATOM 1775 O O . ILE A 1 219 ? -2.294 -1.285 -4.107 1.00 89.81 219 ILE A O 1
ATOM 1779 N N . ARG A 1 220 ? -1.726 0.788 -4.746 1.00 88.69 220 ARG A N 1
ATOM 1780 C CA . ARG A 1 220 ? -2.403 1.473 -3.635 1.00 88.69 220 ARG A CA 1
ATOM 1781 C C . ARG A 1 220 ? -3.889 1.121 -3.601 1.00 88.69 220 ARG A C 1
ATOM 1783 O O . ARG A 1 220 ? -4.403 0.774 -2.546 1.00 88.69 220 ARG A O 1
ATOM 1790 N N . SER A 1 221 ? -4.574 1.186 -4.741 1.00 86.94 221 SER A N 1
ATOM 1791 C CA . SER A 1 221 ? -6.015 0.919 -4.828 1.00 86.94 221 SER A CA 1
ATOM 1792 C C . SER A 1 221 ? -6.360 -0.514 -4.427 1.00 86.94 221 SER A C 1
ATOM 1794 O O . SER A 1 221 ? -7.283 -0.712 -3.639 1.00 86.94 221 SER A O 1
ATOM 1796 N N . GLU A 1 222 ? -5.600 -1.500 -4.908 1.00 86.50 222 GLU A N 1
ATOM 1797 C CA . GLU A 1 222 ? -5.747 -2.905 -4.512 1.00 86.50 222 GLU A CA 1
ATOM 1798 C C . GLU A 1 222 ? -5.563 -3.069 -2.998 1.00 86.50 222 GLU A C 1
ATOM 1800 O O . GLU A 1 222 ? -6.429 -3.620 -2.313 1.00 86.50 222 GLU A O 1
ATOM 1805 N N . ARG A 1 223 ? -4.496 -2.477 -2.446 1.00 86.81 223 ARG A N 1
ATOM 1806 C CA . ARG A 1 223 ? -4.208 -2.544 -1.010 1.00 86.81 223 ARG A CA 1
ATOM 1807 C C . ARG A 1 223 ? -5.308 -1.932 -0.155 1.00 86.81 223 ARG A C 1
ATOM 1809 O O . ARG A 1 223 ? -5.676 -2.489 0.881 1.00 86.81 223 ARG A O 1
ATOM 1816 N N . VAL A 1 224 ? -5.843 -0.793 -0.582 1.00 86.00 224 VAL A N 1
ATOM 1817 C CA . VAL A 1 224 ? -6.940 -0.104 0.104 1.00 86.00 224 VAL A CA 1
ATOM 1818 C C . VAL A 1 224 ? -8.215 -0.933 0.064 1.00 86.00 224 VAL A C 1
ATOM 1820 O O . VAL A 1 224 ? -8.895 -1.043 1.087 1.00 86.00 224 VAL A O 1
ATOM 1823 N N . GLN A 1 225 ? -8.542 -1.531 -1.082 1.00 85.94 225 GLN A N 1
ATOM 1824 C CA . GLN A 1 225 ? -9.717 -2.389 -1.224 1.00 85.94 225 GLN A CA 1
ATOM 1825 C C . GLN A 1 225 ? -9.622 -3.611 -0.311 1.00 85.94 225 GLN A C 1
ATOM 1827 O O . GLN A 1 225 ? -10.552 -3.880 0.451 1.00 85.94 225 GLN A O 1
ATOM 1832 N N . GLU A 1 226 ? -8.486 -4.301 -0.318 1.00 87.50 226 GLU A N 1
ATOM 1833 C CA . GLU A 1 226 ? -8.306 -5.516 0.469 1.00 87.50 226 GLU A CA 1
ATOM 1834 C C . GLU A 1 226 ? -8.220 -5.222 1.975 1.00 87.50 226 GLU A C 1
ATOM 1836 O O . GLU A 1 226 ? -8.884 -5.879 2.778 1.00 87.50 226 GLU A O 1
ATOM 1841 N N . THR A 1 227 ? -7.538 -4.143 2.371 1.00 89.00 227 THR A N 1
ATOM 1842 C CA . THR A 1 227 ? -7.563 -3.631 3.755 1.00 89.00 227 THR A CA 1
ATOM 1843 C C . THR A 1 227 ? -8.993 -3.321 4.197 1.00 89.00 227 THR A C 1
ATOM 1845 O O . THR A 1 227 ? -9.421 -3.722 5.280 1.00 89.00 227 THR A O 1
ATOM 1848 N N . SER A 1 228 ? -9.773 -2.656 3.341 1.00 86.31 228 SER A N 1
ATOM 1849 C CA . SER A 1 228 ? -11.178 -2.334 3.614 1.00 86.31 228 SER A CA 1
ATOM 1850 C C . SER A 1 228 ? -12.043 -3.592 3.734 1.00 86.31 228 SER A C 1
ATOM 1852 O O . SER A 1 228 ? -12.959 -3.630 4.559 1.00 86.31 228 SER A O 1
ATOM 1854 N N . ARG A 1 229 ? -11.751 -4.640 2.954 1.00 86.44 229 ARG A N 1
ATOM 1855 C CA . ARG A 1 229 ? -12.408 -5.950 3.045 1.00 86.44 229 ARG A CA 1
ATOM 1856 C C . ARG A 1 229 ? -12.091 -6.639 4.373 1.00 86.44 229 ARG A C 1
ATOM 1858 O O . ARG A 1 229 ? -13.011 -7.070 5.066 1.00 86.44 229 ARG A O 1
ATOM 1865 N N . ILE A 1 230 ? -10.814 -6.706 4.758 1.00 90.31 230 ILE A N 1
ATOM 1866 C CA . ILE A 1 230 ? -10.365 -7.319 6.020 1.00 90.31 230 ILE A CA 1
ATOM 1867 C C . ILE A 1 230 ? -10.986 -6.595 7.220 1.00 90.31 230 ILE A C 1
ATOM 1869 O O . ILE A 1 230 ? -11.500 -7.245 8.133 1.00 90.31 230 ILE A O 1
ATOM 1873 N N . MET A 1 231 ? -11.009 -5.260 7.177 1.00 88.06 231 MET A N 1
ATOM 1874 C CA . MET A 1 231 ? -11.583 -4.403 8.217 1.00 88.06 231 MET A CA 1
ATOM 1875 C C . MET A 1 231 ? -13.120 -4.371 8.222 1.00 88.06 231 MET A C 1
ATOM 1877 O O . MET A 1 231 ? -13.712 -3.652 9.028 1.00 88.06 231 MET A O 1
ATOM 1881 N N . GLY A 1 232 ? -13.787 -5.122 7.337 1.00 80.19 232 GLY A N 1
ATOM 1882 C CA . GLY A 1 232 ? -15.250 -5.167 7.259 1.00 80.19 232 GLY A CA 1
ATOM 1883 C C . GLY A 1 232 ? -15.878 -3.813 6.923 1.00 80.19 232 GLY A C 1
ATOM 1884 O O . GLY A 1 232 ? -17.009 -3.533 7.318 1.00 80.19 232 GLY A O 1
ATOM 1885 N N . MET A 1 233 ? -15.132 -2.944 6.239 1.00 75.69 233 MET A N 1
ATOM 1886 C CA . MET A 1 233 ? -15.636 -1.663 5.758 1.00 75.69 233 MET A CA 1
ATOM 1887 C C . MET A 1 233 ? -16.541 -1.895 4.554 1.00 75.69 233 MET A C 1
ATOM 1889 O O . MET A 1 233 ? -17.615 -1.314 4.484 1.00 75.69 233 MET A O 1
ATOM 1893 N N . LEU A 1 234 ? -16.154 -2.790 3.646 1.00 66.69 234 LEU A N 1
ATOM 1894 C CA . LEU A 1 234 ? -16.966 -3.164 2.492 1.00 66.69 234 LEU A CA 1
ATOM 1895 C C . LEU A 1 234 ? -18.114 -4.079 2.945 1.00 66.69 234 LEU A C 1
ATOM 1897 O O . LEU A 1 234 ? -17.876 -5.137 3.521 1.00 66.69 234 LEU A O 1
ATOM 1901 N N . SER A 1 235 ? -19.359 -3.664 2.700 1.00 53.66 235 SER A N 1
ATOM 1902 C CA . SER A 1 235 ? -20.551 -4.490 2.925 1.00 53.66 235 SER A CA 1
ATOM 1903 C C . SER A 1 235 ? -21.363 -4.592 1.639 1.00 53.66 235 SER A C 1
ATOM 1905 O O . SER A 1 235 ? -21.458 -3.602 0.911 1.00 53.66 235 SER A O 1
ATOM 1907 N N . ASP A 1 236 ? -22.011 -5.737 1.409 1.00 46.81 236 ASP A N 1
ATOM 1908 C CA . ASP A 1 236 ? -22.874 -5.967 0.236 1.00 46.81 236 ASP A CA 1
ATOM 1909 C C . ASP A 1 236 ? -24.001 -4.920 0.114 1.00 46.81 236 ASP A C 1
ATOM 1911 O O . ASP A 1 236 ? -24.448 -4.600 -0.983 1.00 46.81 236 ASP A O 1
ATOM 1915 N N . ASN A 1 237 ? -24.423 -4.328 1.241 1.00 43.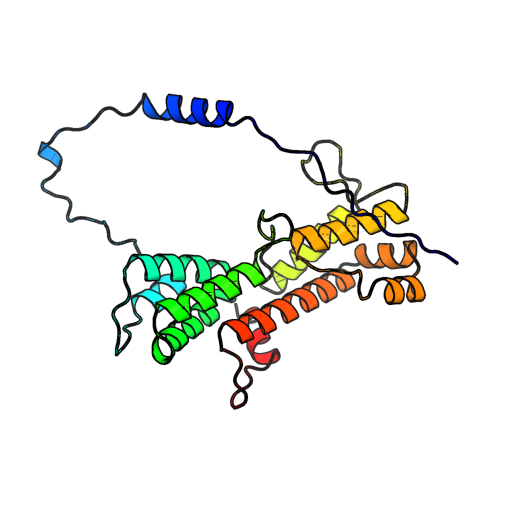75 237 ASN A N 1
ATOM 1916 C CA . ASN A 1 237 ? -25.533 -3.369 1.312 1.00 43.75 237 ASN A CA 1
ATOM 1917 C C . ASN A 1 237 ? -25.108 -1.889 1.339 1.00 43.75 237 ASN A C 1
ATOM 1919 O O . ASN A 1 237 ? -25.959 -1.004 1.237 1.00 43.75 237 ASN A O 1
ATOM 1923 N N . LYS A 1 238 ? -23.814 -1.597 1.506 1.00 46.12 238 LYS A N 1
ATOM 1924 C CA . LYS A 1 238 ? -23.218 -0.256 1.396 1.00 46.12 238 LYS A CA 1
ATOM 1925 C C . LYS A 1 238 ? -21.792 -0.426 0.878 1.00 46.12 238 LYS A C 1
ATOM 1927 O O . LYS A 1 238 ? -20.874 -0.576 1.694 1.00 46.12 238 LYS A O 1
ATOM 1932 N N . PRO A 1 239 ? -21.587 -0.420 -0.446 1.00 41.03 239 PRO A N 1
ATOM 1933 C CA . PRO A 1 239 ? -20.247 -0.396 -0.985 1.00 41.03 239 PRO A CA 1
ATOM 1934 C C . PRO A 1 239 ? -19.693 0.988 -0.657 1.00 41.03 239 PRO A C 1
ATOM 1936 O O . PRO A 1 239 ? -20.158 1.994 -1.192 1.00 41.03 239 PRO A O 1
ATOM 1939 N N . TYR A 1 240 ? -18.722 1.074 0.250 1.00 48.03 240 TYR A N 1
ATOM 1940 C CA . TYR A 1 240 ? -17.809 2.207 0.194 1.00 48.03 240 TYR A CA 1
ATOM 1941 C C . TYR A 1 240 ? -17.091 2.058 -1.142 1.00 48.03 240 TYR A C 1
ATOM 1943 O O . TYR A 1 240 ? -16.198 1.228 -1.290 1.00 48.03 240 TYR A O 1
ATOM 1951 N N . THR A 1 241 ? -17.603 2.748 -2.158 1.00 47.44 241 THR A N 1
ATOM 1952 C CA . THR A 1 241 ? -17.063 2.670 -3.508 1.00 47.44 241 THR A CA 1
ATOM 1953 C C . THR A 1 241 ? -15.609 3.108 -3.465 1.00 47.44 241 THR A C 1
ATOM 1955 O O . THR A 1 241 ? -15.223 3.941 -2.637 1.00 47.44 241 THR A O 1
ATOM 1958 N N . THR A 1 242 ? -14.793 2.552 -4.357 1.00 50.16 242 THR A N 1
ATOM 1959 C CA . THR A 1 242 ? -13.398 2.969 -4.517 1.00 50.16 242 THR A CA 1
ATOM 1960 C C . THR A 1 242 ? -13.309 4.492 -4.626 1.00 50.16 242 THR 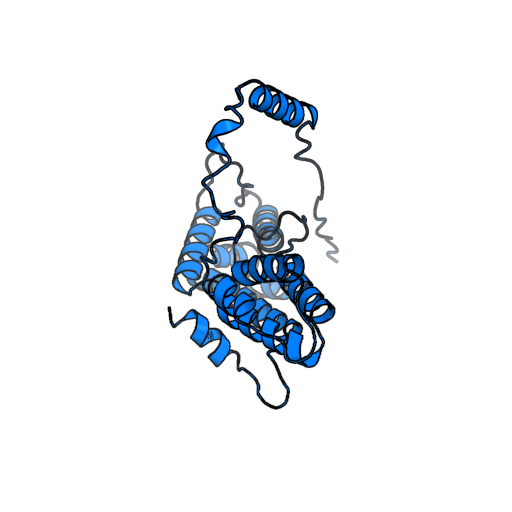A C 1
ATOM 1962 O O . THR A 1 242 ? -12.456 5.071 -3.983 1.00 50.16 242 THR A O 1
ATOM 1965 N N . ASP A 1 243 ? -14.273 5.167 -5.259 1.00 45.16 243 ASP A N 1
ATOM 1966 C CA . ASP A 1 243 ? -14.346 6.634 -5.318 1.00 45.16 243 ASP A CA 1
ATOM 1967 C C . ASP A 1 243 ? -14.522 7.336 -3.960 1.00 45.16 243 ASP A C 1
ATOM 1969 O O . ASP A 1 243 ? -13.941 8.396 -3.742 1.00 45.16 243 ASP A O 1
ATOM 1973 N N . TRP A 1 244 ? -15.295 6.778 -3.022 1.00 55.31 244 TRP A N 1
ATOM 1974 C CA . TRP A 1 244 ? -15.397 7.332 -1.664 1.00 55.31 244 TRP A CA 1
ATOM 1975 C C . TRP A 1 244 ? -14.105 7.104 -0.872 1.00 55.31 244 TRP A C 1
ATOM 1977 O O . TRP A 1 244 ? -13.631 8.008 -0.185 1.00 55.31 244 TRP A O 1
ATOM 1987 N N . LEU A 1 245 ? -13.516 5.911 -1.008 1.00 56.25 245 LEU A N 1
ATOM 1988 C CA . LEU A 1 245 ? -12.225 5.576 -0.406 1.00 56.25 245 LEU A CA 1
ATOM 1989 C C . LEU A 1 245 ? -11.103 6.451 -0.974 1.00 56.25 245 LEU A C 1
ATOM 1991 O O . LEU A 1 245 ? -10.248 6.885 -0.218 1.00 56.25 245 LEU A O 1
ATOM 1995 N N . MET A 1 246 ? -11.144 6.759 -2.271 1.00 53.06 246 MET A N 1
ATOM 1996 C CA . MET A 1 246 ? -10.187 7.618 -2.969 1.00 53.06 246 MET A CA 1
ATOM 1997 C C . MET A 1 246 ? -10.386 9.100 -2.630 1.00 53.06 246 MET A C 1
ATOM 1999 O O . MET A 1 246 ? -9.401 9.810 -2.451 1.00 53.06 246 MET A O 1
ATOM 2003 N N . ARG A 1 247 ? -11.630 9.566 -2.431 1.00 57.84 247 ARG A N 1
ATOM 2004 C CA . ARG A 1 247 ? -11.905 10.938 -1.959 1.00 57.84 247 ARG A CA 1
ATOM 2005 C C . ARG A 1 247 ? -11.278 11.250 -0.600 1.00 57.84 247 ARG A C 1
ATOM 2007 O O . ARG A 1 247 ? -10.838 12.374 -0.381 1.00 57.84 247 ARG A O 1
ATOM 2014 N N . LEU A 1 248 ? -11.175 10.254 0.284 1.00 55.62 248 LEU A N 1
ATOM 2015 C CA . LEU A 1 248 ? -10.477 10.390 1.569 1.00 55.62 248 LEU A CA 1
ATOM 2016 C C . LEU A 1 248 ? -8.977 10.698 1.419 1.00 55.62 248 LEU A C 1
ATOM 2018 O O . LEU A 1 248 ? -8.397 11.255 2.345 1.00 55.62 248 LEU A O 1
ATOM 2022 N N . TYR A 1 249 ? -8.358 10.360 0.282 1.00 50.16 249 TYR A N 1
ATOM 2023 C CA . TYR A 1 249 ? -6.958 10.690 -0.014 1.00 50.16 249 TYR A CA 1
ATOM 2024 C C . TYR A 1 249 ? -6.785 12.055 -0.687 1.00 50.16 249 TYR A C 1
ATOM 2026 O O . TYR A 1 249 ? -5.700 12.623 -0.609 1.00 50.16 249 TYR A O 1
ATOM 2034 N N . SER A 1 250 ? -7.826 12.569 -1.351 1.00 44.16 250 SER A N 1
ATOM 2035 C CA . SER A 1 250 ? -7.807 13.882 -2.011 1.00 44.16 250 SER A CA 1
ATOM 2036 C C . SER A 1 250 ? -8.211 15.037 -1.090 1.00 44.16 250 SER A C 1
ATOM 2038 O O . SER A 1 250 ? -7.903 16.188 -1.377 1.00 44.16 250 SER A O 1
ATOM 2040 N N . GLU A 1 251 ? -8.923 14.749 0.002 1.00 44.88 251 GLU A N 1
ATOM 2041 C CA . GLU A 1 251 ? -9.346 15.738 0.997 1.00 44.88 251 GLU A CA 1
ATOM 2042 C C . GLU A 1 251 ? -8.445 15.680 2.242 1.00 44.88 251 GLU A C 1
ATOM 2044 O O . GLU A 1 251 ? -8.886 15.221 3.298 1.00 44.88 251 GLU A O 1
ATOM 2049 N N . ARG A 1 252 ? -7.183 16.120 2.121 1.00 39.97 252 ARG A N 1
ATOM 2050 C CA . ARG A 1 252 ? -6.355 16.688 3.210 1.00 39.97 252 ARG A CA 1
ATOM 2051 C C . ARG A 1 252 ? -4.974 17.110 2.737 1.00 39.97 252 ARG A C 1
ATOM 2053 O O . ARG A 1 252 ? -4.249 16.240 2.212 1.00 39.97 252 ARG A O 1
#

Sequence (252 aa):
MYDTVFQFQTSRYFVEDEREIARKKFEAASVGSAPSVADVAREVPRDVPRFFSTVDRIIYTFEPERKKFTFQERSRAALLASSFGTFSVPVANAFCRLVKFSGSCRALERLEQAFSYAFQTPDGDGAGFNLFCTDDQLKELASDFVRDVTTVSVAGLDKPLLISDDEEQYLANVLYWFNCQFAYNFEPVLKQYLDRYDIPGFLARFGNETYVRRLLNAIRSERVQETSRIMGMLSDNKPYTTDWLMRLYSER

Foldseek 3Di:
DDPDPPDDDDDDDDDDDPVVVVVVVVVVPPPDDDDDPPVPPPDPPPPPPPQPDPLLVLLVVQDAPPDDDDPVLSVLQSVLLVLLELCSVVLSVLLSVCCNVPNSVLSSVLSVVLSCLQWQAPVRPTQPDRLSAALVVLLVVLVVQLCQLVPQDDPDDPDPRLDDPDLVSNLVSSQVVCRRNQVDHCVVPVVVLCVPQNSVRSSVLSNDSVSSSVVSVVSSLVSLVVSCVSSVVADPVDGCDSVVVNVSNHPD

Organism: Salmonella enterica (NCBI:txid28901)

Secondary structure (DSSP, 8-state):
-----------------HHHHHHHHHHHGGG-PPPPTTGGGS-----S----SHHHHHHHH---SS-PPPHHHHHHHHHHHHTTGGGHHHHHHHHHHHHHHH-HHHHHHHHHHHHHHHH--TTSS--SS-SSS-HHHHHHHHHHHHHHHHS-PPTTSSS-----SSHHHHHHHHHHHHHHHH----HHHHHHHHHHHHHHHHHHHHT-HHHHHHHHHHHHHHHHHHHHHHTT--BTTB---HHHHHHHHH--

pLDDT: mean 71.45, std 21.88, range [25.22, 94.62]